Protein AF-C0BA01-F1 (afdb_monomer)

Organism: NCBI:txid470146

pLDDT: mean 86.19, std 10.58, range [44.75, 96.56]

Secondary structure (DSSP, 8-state):
-HHHHHHHHHHHHHHHHHHHHHHHHHHHHHHTTTTHHHHS-TTHHHHHHHHHHHHHHHHHHHHHHHHHHHHHHHHTTS---HHHHHHHHHHHHHHHHHHHHHHHHHHHHHHHH-HHHHHHHHHHHHHHHHHHHTSTTTTTGGG-GGGHHHHHHHHHHHHHTTSS-THHHHHHHHHHHHHHHHHHHHHHHHHHH--------

Structure (mmCIF, N/CA/C/O backbone):
data_AF-C0BA01-F1
#
_entry.id   AF-C0BA01-F1
#
loop_
_atom_site.group_PDB
_atom_site.id
_atom_site.type_symbol
_atom_site.label_atom_id
_atom_site.label_alt_id
_atom_site.label_comp_id
_atom_site.label_asym_id
_atom_site.label_entity_id
_atom_site.label_seq_id
_atom_site.pdbx_PDB_ins_code
_atom_site.Cartn_x
_atom_site.Cartn_y
_atom_site.Cartn_z
_atom_site.occupancy
_atom_site.B_iso_or_equiv
_atom_site.auth_seq_id
_atom_site.auth_comp_id
_atom_site.auth_asym_id
_atom_site.auth_atom_id
_atom_site.pdbx_PDB_model_num
ATOM 1 N N . MET A 1 1 ? 16.139 -2.239 -17.982 1.00 61.47 1 MET A N 1
ATOM 2 C CA . MET A 1 1 ? 16.435 -3.419 -17.130 1.00 61.47 1 MET A CA 1
ATOM 3 C C . MET A 1 1 ? 16.716 -3.081 -15.653 1.00 61.47 1 MET A C 1
ATOM 5 O O . MET A 1 1 ? 15.942 -3.514 -14.813 1.00 61.47 1 MET A O 1
ATOM 9 N N . LYS A 1 2 ? 17.734 -2.273 -15.292 1.00 81.12 2 LYS A N 1
ATOM 10 C CA . LYS A 1 2 ? 18.071 -1.979 -13.871 1.00 81.12 2 LYS A CA 1
ATOM 11 C C . LYS A 1 2 ? 16.964 -1.259 -13.071 1.00 81.12 2 LYS A C 1
ATOM 13 O O . LYS A 1 2 ? 16.720 -1.611 -11.924 1.00 81.12 2 LYS A O 1
ATOM 18 N N . VAL A 1 3 ? 16.271 -0.294 -13.685 1.00 84.06 3 VAL A N 1
ATOM 19 C CA . VAL A 1 3 ? 15.156 0.450 -13.054 1.00 84.06 3 VAL A CA 1
ATOM 20 C C . VAL A 1 3 ? 13.956 -0.458 -12.757 1.00 84.06 3 VAL A C 1
ATOM 22 O O . VAL A 1 3 ? 13.336 -0.337 -11.707 1.00 84.06 3 VAL A O 1
ATOM 25 N N . ILE A 1 4 ? 13.661 -1.407 -13.651 1.00 87.31 4 ILE A N 1
ATOM 26 C CA . ILE A 1 4 ? 12.567 -2.367 -13.459 1.00 87.31 4 ILE A CA 1
ATOM 27 C C . ILE A 1 4 ? 12.845 -3.247 -12.240 1.00 87.31 4 ILE A C 1
ATOM 29 O O . ILE A 1 4 ? 12.010 -3.313 -11.345 1.00 87.31 4 ILE A O 1
ATOM 33 N N . ALA A 1 5 ? 14.030 -3.861 -12.168 1.00 89.44 5 ALA A N 1
ATOM 34 C CA . ALA A 1 5 ? 14.399 -4.732 -11.051 1.00 89.44 5 ALA A CA 1
ATOM 35 C C . ALA A 1 5 ? 14.318 -4.008 -9.694 1.00 89.44 5 ALA A C 1
ATOM 37 O O . ALA A 1 5 ? 13.868 -4.580 -8.703 1.00 89.44 5 ALA A O 1
ATOM 38 N N . PHE A 1 6 ? 14.693 -2.726 -9.660 1.00 91.06 6 PHE A N 1
ATOM 39 C CA . PHE A 1 6 ? 14.561 -1.882 -8.474 1.00 91.06 6 PHE A CA 1
ATOM 40 C C . PHE A 1 6 ? 13.100 -1.731 -8.022 1.00 91.06 6 PHE A C 1
ATOM 42 O O . PHE A 1 6 ? 12.780 -2.013 -6.867 1.00 91.06 6 PHE A O 1
ATOM 49 N N . TYR A 1 7 ? 12.193 -1.355 -8.929 1.00 91.94 7 TYR A N 1
ATOM 50 C CA . TYR A 1 7 ? 10.771 -1.212 -8.599 1.00 91.94 7 TYR A CA 1
ATOM 51 C C . TYR A 1 7 ? 10.078 -2.547 -8.306 1.00 91.94 7 TYR A C 1
ATOM 53 O O . TYR A 1 7 ? 9.163 -2.580 -7.488 1.00 91.94 7 TYR A O 1
ATOM 61 N N . GLN A 1 8 ? 10.533 -3.651 -8.902 1.00 92.44 8 GLN A N 1
ATOM 62 C CA . GLN A 1 8 ? 10.067 -4.995 -8.551 1.00 92.44 8 GLN A CA 1
ATOM 63 C C . GLN A 1 8 ? 10.432 -5.353 -7.105 1.00 92.44 8 GLN A C 1
ATOM 65 O O . GLN A 1 8 ? 9.576 -5.827 -6.360 1.00 92.44 8 GLN A O 1
ATOM 70 N N . ALA A 1 9 ? 11.670 -5.073 -6.683 1.00 93.25 9 ALA A N 1
ATOM 71 C CA . ALA A 1 9 ? 12.111 -5.320 -5.312 1.00 93.25 9 ALA A CA 1
ATOM 72 C C . ALA A 1 9 ? 11.312 -4.486 -4.296 1.00 93.25 9 ALA A C 1
ATOM 74 O O . ALA A 1 9 ? 10.830 -5.024 -3.298 1.00 93.25 9 ALA A O 1
ATOM 75 N N . ILE A 1 10 ? 11.103 -3.193 -4.574 1.00 94.38 10 ILE A N 1
ATOM 76 C CA . ILE A 1 10 ? 10.284 -2.325 -3.712 1.00 94.38 10 ILE A CA 1
ATOM 77 C C . ILE A 1 10 ? 8.832 -2.806 -3.697 1.00 94.38 10 ILE A C 1
ATOM 79 O O . ILE A 1 10 ? 8.244 -2.934 -2.629 1.00 94.38 10 ILE A O 1
ATOM 83 N N . GLY A 1 11 ? 8.256 -3.118 -4.857 1.00 92.19 11 GLY A N 1
ATOM 84 C CA . GLY A 1 11 ? 6.873 -3.570 -4.976 1.00 92.19 11 GLY A CA 1
ATOM 85 C C . GLY A 1 11 ? 6.579 -4.893 -4.263 1.00 92.19 11 GLY A C 1
ATOM 86 O O . GLY A 1 11 ? 5.462 -5.082 -3.776 1.00 92.19 11 GLY A O 1
ATOM 87 N N . ALA A 1 12 ? 7.573 -5.779 -4.158 1.00 94.06 12 ALA A N 1
ATOM 88 C CA . ALA A 1 12 ? 7.501 -7.012 -3.376 1.00 94.06 12 ALA A CA 1
ATOM 89 C C . ALA A 1 12 ? 7.712 -6.780 -1.868 1.00 94.06 12 ALA A C 1
ATOM 91 O O . ALA A 1 12 ? 7.063 -7.427 -1.049 1.00 94.06 12 ALA A O 1
ATOM 92 N N . GLY A 1 13 ? 8.594 -5.849 -1.490 1.00 94.75 13 GLY A N 1
ATOM 93 C CA . GLY A 1 13 ? 8.881 -5.531 -0.088 1.00 94.75 13 GLY A CA 1
ATOM 94 C C . GLY A 1 13 ? 7.828 -4.644 0.584 1.00 94.75 13 GLY A C 1
ATOM 95 O O . GLY A 1 13 ? 7.588 -4.773 1.784 1.00 94.75 13 GLY A O 1
ATOM 96 N N . LEU A 1 14 ? 7.165 -3.766 -0.175 1.00 94.88 14 LEU A N 1
ATOM 97 C CA . LEU A 1 14 ? 6.225 -2.782 0.364 1.00 94.88 14 LEU A CA 1
ATOM 98 C C . LEU A 1 14 ? 5.062 -3.421 1.141 1.00 94.88 14 LEU A C 1
ATOM 100 O O . LEU A 1 14 ? 4.819 -2.971 2.257 1.00 94.88 14 LEU A O 1
ATOM 104 N N . PRO A 1 15 ? 4.376 -4.479 0.659 1.00 95.31 15 PRO A N 1
ATOM 105 C CA . PRO A 1 15 ? 3.288 -5.095 1.420 1.00 95.31 15 PRO A CA 1
ATOM 106 C C . PRO A 1 15 ? 3.724 -5.635 2.790 1.00 95.31 15 PRO A C 1
ATOM 108 O O . PRO A 1 15 ? 2.952 -5.571 3.747 1.00 95.31 15 PRO A O 1
ATOM 111 N N . VAL A 1 16 ? 4.975 -6.098 2.907 1.00 96.31 16 VAL A N 1
ATOM 112 C CA . VAL A 1 16 ? 5.558 -6.539 4.183 1.00 96.31 16 VAL A CA 1
ATOM 113 C C . VAL A 1 16 ? 5.708 -5.354 5.132 1.00 96.31 16 VAL A C 1
ATOM 115 O O . VAL A 1 16 ? 5.252 -5.410 6.273 1.00 96.31 16 VAL A O 1
ATOM 118 N N . LEU A 1 17 ? 6.289 -4.254 4.645 1.00 96.06 17 LEU A N 1
ATOM 119 C CA . LEU A 1 17 ? 6.460 -3.027 5.423 1.00 96.06 17 LEU A CA 1
ATOM 120 C C . LEU A 1 17 ? 5.117 -2.426 5.849 1.00 96.06 17 LEU A C 1
ATOM 122 O O . LEU A 1 17 ? 4.984 -1.985 6.987 1.00 96.06 17 LEU A O 1
ATOM 126 N N . ILE A 1 18 ? 4.106 -2.455 4.976 1.00 96.00 18 ILE A N 1
ATOM 127 C CA . ILE A 1 18 ? 2.746 -2.009 5.304 1.00 96.00 18 ILE A CA 1
ATOM 128 C C . ILE A 1 18 ? 2.199 -2.812 6.488 1.00 96.00 18 ILE A C 1
ATOM 130 O O . ILE A 1 18 ? 1.716 -2.211 7.446 1.00 96.00 18 ILE A O 1
ATOM 134 N N . GLY A 1 19 ? 2.313 -4.145 6.465 1.00 95.44 19 GLY A N 1
ATOM 135 C CA . GLY A 1 19 ? 1.858 -4.999 7.570 1.00 95.44 19 GLY A CA 1
ATOM 136 C C . GLY A 1 19 ? 2.573 -4.713 8.897 1.00 95.44 19 GLY A C 1
ATOM 137 O O . GLY A 1 19 ? 1.941 -4.727 9.952 1.00 95.44 19 GLY A O 1
ATOM 138 N N . ILE A 1 20 ? 3.869 -4.385 8.850 1.00 96.19 20 ILE A N 1
ATOM 139 C CA . ILE A 1 20 ? 4.655 -4.004 10.035 1.00 96.19 20 ILE A CA 1
ATOM 140 C C . ILE A 1 20 ? 4.216 -2.637 10.569 1.00 96.19 20 ILE A C 1
ATOM 142 O O . ILE A 1 20 ? 3.920 -2.510 11.753 1.00 96.19 20 ILE A O 1
ATOM 146 N N . PHE A 1 21 ? 4.138 -1.610 9.720 1.00 96.06 21 PHE A N 1
ATOM 147 C CA . PHE A 1 21 ? 3.811 -0.257 10.176 1.00 96.06 21 PHE A CA 1
ATOM 148 C C . PHE A 1 21 ? 2.370 -0.132 10.676 1.00 96.06 21 PHE A C 1
ATOM 150 O O . PHE A 1 21 ? 2.120 0.569 11.654 1.00 96.06 21 PHE A O 1
ATOM 157 N N . THR A 1 22 ? 1.424 -0.830 10.046 1.00 95.38 22 THR A N 1
ATOM 158 C CA . THR A 1 22 ? 0.031 -0.882 10.520 1.00 95.38 22 THR A CA 1
ATOM 159 C C . THR A 1 22 ? -0.081 -1.596 11.867 1.00 95.38 22 THR A C 1
ATOM 161 O O . THR A 1 22 ? -0.756 -1.087 12.762 1.00 95.38 22 THR A O 1
ATOM 164 N N . ALA A 1 23 ? 0.661 -2.692 12.063 1.00 94.56 23 ALA A N 1
ATOM 165 C CA . ALA A 1 23 ? 0.790 -3.344 13.363 1.00 94.56 23 ALA A CA 1
ATOM 166 C C . ALA A 1 23 ? 1.381 -2.408 14.429 1.00 94.56 23 ALA A C 1
ATOM 168 O O . ALA A 1 23 ? 0.855 -2.343 15.535 1.00 94.56 23 ALA A O 1
ATOM 169 N N . SER A 1 24 ? 2.426 -1.642 14.097 1.00 93.81 24 SER A N 1
ATOM 170 C CA . SER A 1 24 ? 3.034 -0.683 15.027 1.00 93.81 24 SER A CA 1
ATOM 171 C C . SER A 1 24 ? 2.084 0.448 15.424 1.00 93.81 24 SER A C 1
ATOM 173 O O . SER A 1 24 ? 2.075 0.849 16.583 1.00 93.81 24 SER A O 1
ATOM 175 N N . VAL A 1 25 ? 1.272 0.967 14.494 1.00 93.12 25 VAL A N 1
ATOM 176 C CA . VAL A 1 25 ? 0.265 1.998 14.811 1.00 93.12 25 VAL A CA 1
ATOM 177 C C . VAL A 1 25 ? -0.806 1.453 15.752 1.00 93.12 25 VAL A C 1
ATOM 179 O O . VAL A 1 25 ? -1.227 2.155 16.667 1.00 93.12 25 VAL A O 1
ATOM 182 N N . MET A 1 26 ? -1.237 0.210 15.544 1.00 92.38 26 MET A N 1
ATOM 183 C CA . MET A 1 26 ? -2.188 -0.449 16.437 1.00 92.38 26 MET A CA 1
ATOM 184 C C . MET A 1 26 ? -1.581 -0.685 17.828 1.00 92.38 26 MET A C 1
ATOM 186 O O . MET A 1 26 ? -2.194 -0.324 18.827 1.00 92.38 26 MET A O 1
ATOM 190 N N . GLU A 1 27 ? -0.348 -1.191 17.897 1.00 90.75 27 GLU A N 1
ATOM 191 C CA . GLU A 1 27 ? 0.375 -1.431 19.154 1.00 90.75 27 GLU A CA 1
ATOM 192 C C . GLU A 1 27 ? 0.579 -0.137 19.959 1.00 90.75 27 GLU A C 1
ATOM 194 O O . GLU A 1 27 ? 0.467 -0.136 21.183 1.00 90.75 27 GLU A O 1
ATOM 199 N N . GLN A 1 28 ? 0.825 0.994 19.291 1.00 89.81 28 GLN A N 1
ATOM 200 C CA . GLN A 1 28 ? 0.890 2.300 19.954 1.00 89.81 28 GLN A CA 1
ATOM 201 C C . GLN A 1 28 ? -0.437 2.677 20.622 1.00 89.81 28 GLN A C 1
ATOM 203 O O . GLN A 1 28 ? -0.427 3.179 21.742 1.00 89.81 28 GLN A O 1
ATOM 208 N N . GLU A 1 29 ? -1.571 2.410 19.972 1.00 87.81 29 GLU A N 1
ATOM 209 C CA . GLU A 1 29 ? -2.897 2.673 20.547 1.00 87.81 29 GLU A CA 1
ATOM 210 C C . GLU A 1 29 ? -3.243 1.718 21.690 1.00 87.81 29 GLU A C 1
ATOM 212 O O . GLU A 1 29 ? -3.836 2.134 22.688 1.00 87.81 29 GLU A O 1
ATOM 217 N N . GLN A 1 30 ? -2.835 0.454 21.578 1.00 87.00 30 GLN A N 1
ATOM 218 C CA . GLN A 1 30 ? -2.999 -0.525 22.645 1.00 87.00 30 GLN A CA 1
ATOM 219 C C . GLN A 1 30 ? -2.181 -0.127 23.885 1.00 87.00 30 GLN A C 1
ATOM 221 O O . GLN A 1 30 ? -2.696 -0.116 25.003 1.00 87.00 30 GLN A O 1
ATOM 226 N N . ASN A 1 31 ? -0.933 0.304 23.694 1.00 86.56 31 ASN A N 1
ATOM 227 C CA . ASN A 1 31 ? -0.047 0.724 24.783 1.00 86.56 31 ASN A CA 1
ATOM 228 C C . ASN A 1 31 ? -0.420 2.087 25.395 1.00 86.56 31 ASN A C 1
ATOM 230 O O . ASN A 1 31 ? -0.086 2.349 26.548 1.00 86.56 31 ASN A O 1
ATOM 234 N N . ALA A 1 32 ? -1.123 2.954 24.657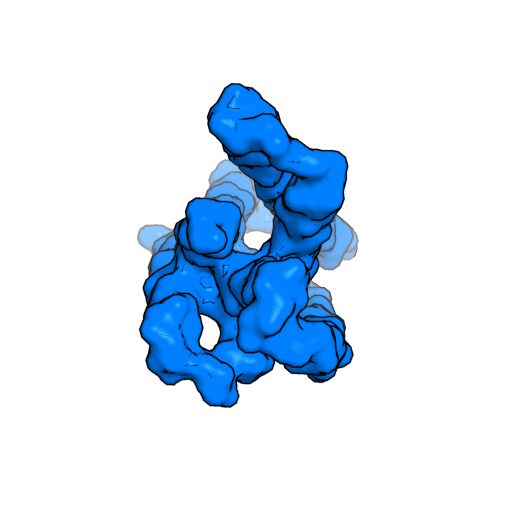 1.00 83.88 32 ALA A N 1
ATOM 235 C CA . ALA A 1 32 ? -1.562 4.272 25.127 1.00 83.88 32 ALA A CA 1
ATOM 236 C C . ALA A 1 32 ? -2.837 4.243 25.999 1.00 83.88 32 ALA A C 1
ATOM 238 O O . ALA A 1 32 ? -3.350 5.302 26.363 1.00 83.88 32 ALA A O 1
ATOM 239 N N . GLY A 1 33 ? -3.347 3.054 26.339 1.00 78.88 33 GLY A N 1
ATOM 240 C CA . GLY A 1 33 ? -4.505 2.881 27.220 1.00 78.88 33 GLY A CA 1
ATOM 241 C C . GLY A 1 33 ? -5.559 1.919 26.679 1.00 78.88 33 GLY A C 1
ATOM 242 O O . GLY A 1 33 ? -6.742 2.223 26.784 1.00 78.88 33 GLY A O 1
ATOM 243 N N . ASP A 1 34 ? -5.152 0.800 26.071 1.00 79.62 34 ASP A N 1
ATOM 244 C CA . ASP A 1 34 ? -6.034 -0.263 25.559 1.00 79.62 34 ASP A CA 1
ATOM 245 C C . ASP A 1 34 ? -7.146 0.279 24.643 1.00 79.62 34 ASP A C 1
ATOM 247 O O . ASP A 1 34 ? -8.331 0.009 24.827 1.00 79.62 34 ASP A O 1
ATOM 251 N N . PHE A 1 35 ? -6.762 1.137 23.689 1.00 81.12 35 PHE A N 1
ATOM 252 C CA . PHE A 1 35 ? -7.666 1.804 22.742 1.00 81.12 35 PHE A CA 1
ATOM 253 C C . PHE A 1 35 ? -8.703 2.759 23.359 1.00 81.12 35 PHE A C 1
ATOM 255 O O . PHE A 1 35 ? -9.515 3.325 22.623 1.00 81.12 35 PHE A O 1
ATOM 262 N N . GLN A 1 36 ? -8.679 3.017 24.674 1.00 76.38 36 GLN A N 1
ATOM 263 C CA . GLN A 1 36 ? -9.658 3.900 25.323 1.00 76.38 36 GLN A CA 1
ATOM 264 C C . GLN A 1 36 ? -9.624 5.326 24.772 1.00 76.38 36 GLN A C 1
ATOM 266 O O . GLN A 1 36 ? -10.672 5.950 24.616 1.00 76.38 36 GLN A O 1
ATOM 271 N N . ASN A 1 37 ? -8.443 5.834 24.413 1.00 79.69 37 ASN A N 1
ATOM 272 C CA . ASN A 1 37 ? -8.321 7.148 23.782 1.00 79.69 37 ASN A CA 1
ATOM 273 C C . ASN A 1 37 ? -9.062 7.194 22.432 1.00 79.69 37 ASN A C 1
ATOM 275 O O . ASN A 1 37 ? -9.730 8.168 22.115 1.00 79.69 37 ASN A O 1
ATOM 279 N N . LEU A 1 38 ? -9.019 6.105 21.665 1.00 79.44 38 LEU A N 1
ATOM 280 C CA . LEU A 1 38 ? -9.686 5.998 20.369 1.00 79.44 38 LEU A CA 1
ATOM 281 C C . LEU A 1 38 ? -11.206 5.809 20.497 1.00 79.44 38 LEU A C 1
ATOM 283 O O . LEU A 1 38 ? -11.961 6.348 19.690 1.00 79.44 38 LEU A O 1
ATOM 287 N N . LEU A 1 39 ? -11.651 5.057 21.508 1.00 77.75 39 LEU A N 1
ATOM 288 C CA . LEU A 1 39 ? -13.066 4.751 21.758 1.00 77.75 39 LEU A CA 1
ATOM 289 C C . LEU A 1 39 ? -13.816 5.882 22.472 1.00 77.75 39 LEU A C 1
ATOM 291 O O . LEU A 1 39 ? -15.027 6.007 22.313 1.00 77.75 39 LEU A O 1
ATOM 295 N N . SER A 1 40 ? -13.112 6.702 23.254 1.00 78.88 40 SER A N 1
ATOM 296 C CA . SER A 1 40 ? -13.698 7.841 23.977 1.00 78.88 40 SER A CA 1
ATOM 297 C C . SER A 1 40 ? -13.887 9.088 23.108 1.00 78.88 40 SER A C 1
ATOM 299 O O . SER A 1 40 ? -14.568 10.028 23.524 1.00 78.88 40 SER A O 1
ATOM 301 N N . LEU A 1 41 ? -13.314 9.110 21.899 1.00 79.19 41 LEU A N 1
ATOM 302 C CA . LEU A 1 41 ? -13.459 10.227 20.972 1.00 79.19 41 LEU A CA 1
ATOM 303 C C . LEU A 1 41 ? -14.852 10.229 20.319 1.00 79.19 41 LEU A C 1
ATOM 305 O O . LEU A 1 41 ? -15.263 9.209 19.762 1.00 79.19 41 LEU A O 1
ATOM 309 N N . PRO A 1 42 ? -15.549 11.383 20.291 1.00 69.56 42 PRO A N 1
ATOM 310 C CA . PRO A 1 42 ? -16.848 11.500 19.625 1.00 69.56 42 PRO A CA 1
ATOM 311 C C . PRO A 1 42 ? -16.744 11.244 18.112 1.00 69.56 42 PRO A C 1
ATOM 313 O O . PRO A 1 42 ? -17.651 10.665 17.522 1.00 69.56 42 PRO A O 1
ATOM 316 N N . ASP A 1 43 ? -15.600 11.585 17.508 1.00 80.62 43 ASP A N 1
ATOM 317 C CA . ASP A 1 43 ? -15.328 11.434 16.077 1.00 80.62 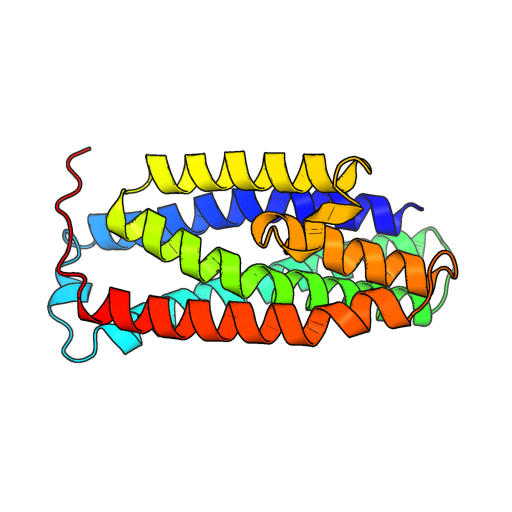43 ASP A CA 1
ATOM 318 C C . ASP A 1 43 ? -14.299 10.321 15.787 1.00 80.62 43 ASP A C 1
ATOM 320 O O . ASP A 1 43 ? -13.271 10.535 15.134 1.00 80.62 43 ASP A O 1
ATOM 324 N N . LYS A 1 44 ? -14.586 9.091 16.236 1.00 82.69 44 LYS A N 1
ATOM 325 C CA . LYS A 1 44 ? -13.809 7.871 15.922 1.00 82.69 44 LYS A CA 1
ATOM 326 C C . LYS A 1 44 ? -13.362 7.754 14.445 1.00 82.69 44 LYS A C 1
ATOM 328 O O . LYS A 1 44 ? -12.177 7.491 14.217 1.00 82.69 44 LYS A O 1
ATOM 333 N N . PRO A 1 45 ? -14.217 7.976 13.419 1.00 85.31 45 PRO A N 1
ATOM 334 C CA . PRO A 1 45 ? -13.781 7.884 12.022 1.00 85.31 45 PRO A CA 1
ATOM 335 C C . PRO A 1 45 ? -12.707 8.907 11.639 1.00 85.31 45 PRO A C 1
ATOM 337 O O . PRO A 1 45 ? -11.851 8.597 10.812 1.00 85.31 45 PRO A O 1
ATOM 340 N N . VAL A 1 46 ? -12.694 10.091 12.258 1.00 87.19 46 VAL A N 1
ATOM 341 C CA . VAL A 1 46 ? -11.676 11.121 11.999 1.00 87.19 46 VAL A CA 1
ATOM 342 C C . VAL A 1 46 ? -10.319 10.691 12.558 1.00 87.19 46 VAL A C 1
ATOM 344 O O . VAL A 1 46 ? -9.297 10.883 11.900 1.00 87.19 46 VAL A O 1
ATOM 347 N N . ALA A 1 47 ? -10.298 10.041 13.724 1.00 88.06 47 ALA A N 1
ATOM 348 C CA . ALA A 1 47 ? -9.071 9.509 14.316 1.00 88.06 47 ALA A CA 1
ATOM 349 C C . ALA A 1 47 ? -8.475 8.346 13.500 1.00 88.06 47 ALA A C 1
ATOM 351 O O . ALA A 1 47 ? -7.266 8.282 13.284 1.00 88.06 47 ALA A O 1
ATOM 352 N N . PHE A 1 48 ? -9.309 7.442 12.981 1.00 89.81 48 PHE A N 1
ATOM 353 C CA . PHE A 1 48 ? -8.841 6.392 12.069 1.00 89.81 48 PHE A CA 1
ATOM 354 C C . PHE A 1 48 ? -8.388 6.950 10.714 1.00 89.81 48 PHE A C 1
ATOM 356 O O . PHE A 1 48 ? -7.413 6.459 10.139 1.00 89.81 48 PHE A O 1
ATOM 363 N N . LEU A 1 49 ? -9.062 7.984 10.203 1.00 91.00 49 LEU A N 1
ATOM 364 C CA . LEU A 1 49 ? -8.667 8.660 8.969 1.00 91.00 49 LEU A CA 1
ATOM 365 C C . LEU A 1 49 ? -7.320 9.374 9.126 1.00 91.00 49 LEU A C 1
ATOM 367 O O . LEU A 1 49 ? -6.483 9.284 8.231 1.00 91.00 49 LEU A O 1
ATOM 371 N N . SER A 1 50 ? -7.072 10.042 10.255 1.00 91.19 50 SER A N 1
ATOM 372 C CA . SER A 1 50 ? -5.798 10.729 10.498 1.00 91.19 50 SER A CA 1
ATOM 373 C C . SER A 1 50 ? -4.621 9.750 10.544 1.00 91.19 50 SER A C 1
ATOM 375 O O . SER A 1 50 ? -3.578 10.025 9.951 1.00 91.19 50 SER A O 1
ATOM 377 N N . LYS A 1 51 ? -4.806 8.565 11.143 1.00 92.56 51 LYS A N 1
ATOM 378 C CA . LYS A 1 51 ? -3.813 7.474 11.146 1.00 92.56 51 LYS A CA 1
ATOM 379 C C . LYS A 1 51 ? -3.533 6.937 9.745 1.00 92.56 51 LYS A C 1
ATOM 381 O O . LYS A 1 51 ? -2.370 6.776 9.372 1.00 92.56 51 LYS A O 1
ATOM 386 N N . LEU A 1 52 ? -4.583 6.699 8.958 1.00 93.25 52 LEU A N 1
ATOM 387 C CA . LEU A 1 52 ? -4.451 6.279 7.563 1.00 93.25 52 LEU A CA 1
ATOM 388 C C . LEU A 1 52 ? -3.689 7.331 6.741 1.00 93.25 52 LEU A C 1
ATOM 390 O O . LEU A 1 52 ? -2.742 6.990 6.036 1.00 93.25 52 LEU A O 1
ATOM 394 N N . LEU A 1 53 ? -4.064 8.609 6.856 1.00 93.81 53 LEU A N 1
ATOM 395 C CA . LEU A 1 53 ? -3.404 9.708 6.146 1.00 93.81 53 LEU A CA 1
ATOM 396 C C . LEU A 1 53 ? -1.941 9.860 6.565 1.00 93.81 53 LEU A C 1
ATOM 398 O O . LEU A 1 53 ? -1.084 10.027 5.701 1.00 93.81 53 LEU A O 1
ATOM 402 N N . MET A 1 54 ? -1.636 9.741 7.860 1.00 95.88 54 MET A N 1
ATOM 403 C CA . MET A 1 54 ? -0.261 9.753 8.361 1.00 95.88 54 MET A CA 1
ATOM 404 C C . MET A 1 54 ? 0.576 8.653 7.696 1.00 95.88 54 MET A C 1
ATOM 406 O O . MET A 1 54 ? 1.651 8.937 7.168 1.00 95.88 54 MET A O 1
ATOM 410 N N . LEU A 1 55 ? 0.074 7.413 7.667 1.00 95.69 55 LEU A N 1
ATOM 411 C CA . LEU A 1 55 ? 0.761 6.290 7.025 1.00 95.69 55 LEU A CA 1
ATOM 412 C C . LEU A 1 55 ? 0.947 6.509 5.517 1.00 95.69 55 LEU A C 1
ATOM 414 O O . LEU A 1 55 ? 2.039 6.276 5.002 1.00 95.69 55 LEU A O 1
ATOM 418 N N . LEU A 1 56 ? -0.079 7.001 4.816 1.00 95.25 56 LEU A N 1
ATOM 419 C CA . LEU A 1 56 ? -0.011 7.266 3.376 1.00 95.25 56 LEU A CA 1
ATOM 420 C C . LEU A 1 56 ? 0.971 8.391 3.029 1.00 95.25 56 LEU A C 1
ATOM 422 O O . LEU A 1 56 ? 1.719 8.257 2.061 1.00 95.25 56 LEU A O 1
ATOM 426 N N . VAL A 1 57 ? 1.004 9.476 3.806 1.00 95.94 57 VAL A N 1
ATOM 427 C CA . VAL A 1 57 ? 1.941 10.592 3.596 1.00 95.94 57 VAL A CA 1
ATOM 428 C C . VAL A 1 57 ? 3.376 10.151 3.874 1.00 95.94 57 VAL A C 1
ATOM 430 O O . VAL A 1 57 ? 4.264 10.427 3.069 1.00 95.94 57 VAL A O 1
ATOM 433 N N . LEU A 1 58 ? 3.616 9.408 4.960 1.00 95.00 58 LEU A N 1
ATOM 434 C CA . LEU A 1 58 ? 4.940 8.851 5.254 1.00 95.00 58 LEU A CA 1
ATOM 435 C C . LEU A 1 58 ? 5.399 7.875 4.164 1.00 95.00 58 LEU A C 1
ATOM 437 O O . LEU A 1 58 ? 6.560 7.917 3.752 1.00 95.00 58 LEU A O 1
ATOM 441 N N . CYS A 1 59 ? 4.485 7.048 3.650 1.00 95.75 59 CYS A N 1
ATOM 442 C CA . CYS A 1 59 ? 4.747 6.156 2.525 1.00 95.75 59 CYS A CA 1
ATOM 443 C C . CYS A 1 59 ? 5.153 6.940 1.269 1.00 95.75 59 CYS A C 1
ATOM 445 O O . CYS A 1 59 ? 6.174 6.630 0.657 1.00 95.75 59 CYS A O 1
ATOM 447 N N . LEU A 1 60 ? 4.410 8.000 0.923 1.00 95.19 60 LEU A N 1
ATOM 448 C CA . LEU A 1 60 ? 4.719 8.863 -0.220 1.00 95.19 60 LEU A CA 1
ATOM 449 C C . LEU A 1 60 ? 6.115 9.478 -0.090 1.00 95.19 60 LEU A C 1
ATOM 451 O O . LEU A 1 60 ? 6.923 9.372 -1.011 1.00 95.19 60 LEU A O 1
ATOM 455 N N . CYS A 1 61 ? 6.416 10.077 1.064 1.00 94.44 61 CYS A N 1
ATOM 456 C CA . CYS A 1 61 ? 7.723 10.666 1.341 1.00 94.44 61 CYS A CA 1
ATOM 457 C C . CYS A 1 61 ? 8.845 9.628 1.225 1.00 94.44 61 CYS A C 1
ATOM 459 O O . CYS A 1 61 ? 9.874 9.908 0.613 1.00 94.44 61 CYS A O 1
ATOM 461 N N . SER A 1 62 ? 8.640 8.423 1.766 1.00 94.50 62 SER A N 1
ATOM 462 C CA . SER A 1 62 ? 9.621 7.337 1.707 1.00 94.50 62 SER A CA 1
ATOM 463 C C . SER A 1 62 ? 9.876 6.872 0.272 1.00 94.50 62 SER A C 1
ATOM 465 O O . SER A 1 62 ? 11.029 6.829 -0.151 1.00 94.50 62 SER A O 1
ATOM 467 N N . ILE A 1 63 ? 8.826 6.597 -0.507 1.00 94.25 63 ILE A N 1
ATOM 468 C CA . ILE A 1 63 ? 8.961 6.126 -1.892 1.00 94.25 63 ILE A CA 1
ATOM 469 C C . ILE A 1 63 ? 9.603 7.206 -2.772 1.00 94.25 63 ILE A C 1
ATOM 471 O O . ILE A 1 63 ? 10.490 6.894 -3.567 1.00 94.25 63 ILE A O 1
ATOM 475 N N . LEU A 1 64 ? 9.205 8.476 -2.623 1.00 93.19 64 LEU A N 1
ATOM 476 C CA . LEU A 1 64 ? 9.806 9.585 -3.369 1.00 93.19 64 LEU A CA 1
ATOM 477 C C . LEU A 1 64 ? 11.282 9.768 -3.013 1.00 93.19 64 LEU A C 1
ATOM 479 O O . LEU A 1 64 ? 12.107 9.914 -3.913 1.00 93.19 64 LEU A O 1
ATOM 483 N N . LEU A 1 65 ? 11.636 9.706 -1.726 1.00 92.81 65 LEU A N 1
ATOM 484 C CA . LEU A 1 65 ? 13.027 9.767 -1.284 1.00 92.81 65 LEU A CA 1
ATOM 485 C C . LEU A 1 65 ? 13.844 8.628 -1.908 1.00 92.81 65 LEU A C 1
ATOM 487 O O . LEU A 1 65 ? 14.899 8.870 -2.493 1.00 92.81 65 LEU A O 1
ATOM 491 N N . THR A 1 66 ? 13.332 7.399 -1.849 1.00 91.75 66 THR A N 1
ATOM 492 C CA . THR A 1 66 ? 13.958 6.219 -2.451 1.00 91.75 66 THR A CA 1
ATOM 493 C C . THR A 1 66 ? 14.120 6.369 -3.969 1.00 91.75 66 THR A C 1
ATOM 495 O O . THR A 1 66 ? 15.190 6.065 -4.500 1.00 91.75 66 THR A O 1
ATOM 498 N N . ALA A 1 67 ? 13.115 6.902 -4.670 1.00 89.69 67 ALA A N 1
ATOM 499 C CA . ALA A 1 67 ? 13.172 7.162 -6.107 1.00 89.69 67 ALA A CA 1
ATOM 500 C C . ALA A 1 67 ? 14.191 8.252 -6.474 1.00 89.69 67 ALA A C 1
ATOM 502 O O . ALA A 1 67 ? 14.913 8.099 -7.459 1.00 89.69 67 ALA A O 1
ATOM 503 N N . ILE A 1 68 ? 14.293 9.325 -5.681 1.00 87.69 68 ILE A N 1
ATOM 504 C CA . ILE A 1 68 ? 15.268 10.407 -5.885 1.00 87.69 68 ILE A CA 1
ATOM 505 C C . ILE A 1 68 ? 16.690 9.902 -5.632 1.00 87.69 68 ILE A C 1
ATOM 507 O O . ILE A 1 68 ? 17.566 10.134 -6.461 1.00 87.69 68 ILE A O 1
ATOM 511 N N . ILE A 1 69 ? 16.929 9.181 -4.531 1.00 89.00 69 ILE A N 1
ATOM 512 C CA . ILE A 1 69 ? 18.249 8.609 -4.216 1.00 89.00 69 ILE A CA 1
ATOM 513 C C . ILE A 1 69 ? 18.697 7.674 -5.342 1.00 89.00 69 ILE A C 1
ATOM 515 O O . ILE A 1 69 ? 19.825 7.781 -5.827 1.00 89.00 69 ILE A O 1
ATOM 519 N N . PHE A 1 70 ? 17.799 6.798 -5.797 1.00 86.56 70 PHE A N 1
ATOM 520 C CA . PHE A 1 70 ? 18.076 5.909 -6.918 1.00 86.56 70 PHE A CA 1
ATOM 521 C C . PHE A 1 70 ? 18.311 6.684 -8.220 1.00 86.56 70 PHE A C 1
ATOM 523 O O . PHE A 1 70 ? 19.270 6.398 -8.930 1.00 86.56 70 PHE A O 1
ATOM 530 N N . GLY A 1 71 ? 17.494 7.700 -8.509 1.00 81.81 71 GLY A N 1
ATOM 531 C CA . GLY A 1 71 ? 17.629 8.556 -9.687 1.00 81.81 71 GLY A CA 1
ATOM 532 C C . GLY A 1 71 ? 18.958 9.314 -9.731 1.00 81.81 71 GLY A C 1
ATOM 533 O O . GLY A 1 71 ? 19.625 9.304 -10.761 1.00 81.81 71 GLY A O 1
ATOM 534 N N . ILE A 1 72 ? 19.395 9.900 -8.612 1.00 81.00 72 ILE A N 1
ATOM 535 C CA . ILE A 1 72 ? 20.692 10.587 -8.500 1.00 81.00 72 ILE A CA 1
ATOM 536 C C . ILE A 1 72 ? 21.844 9.587 -8.643 1.00 81.00 72 ILE A C 1
ATOM 538 O O . ILE A 1 72 ? 22.789 9.835 -9.393 1.00 81.00 72 ILE A O 1
ATOM 542 N N . GLY A 1 73 ? 21.776 8.455 -7.933 1.00 79.94 73 GLY A N 1
ATOM 543 C CA . GLY A 1 73 ? 22.809 7.418 -7.986 1.00 79.94 73 GLY A CA 1
ATOM 544 C C . GLY A 1 73 ? 22.963 6.829 -9.388 1.00 79.94 73 GLY A C 1
ATOM 545 O O . GLY A 1 73 ? 24.080 6.640 -9.864 1.00 79.94 73 GLY A O 1
ATOM 546 N N . PHE A 1 74 ? 21.846 6.610 -10.082 1.00 75.06 74 PHE A N 1
ATOM 547 C CA . PHE A 1 74 ? 21.834 6.103 -11.447 1.00 75.06 74 PHE A CA 1
ATOM 548 C C . PHE A 1 74 ? 22.270 7.163 -12.467 1.00 75.06 74 PHE A C 1
ATOM 550 O O . PHE A 1 74 ? 23.097 6.858 -13.320 1.00 75.06 74 PHE A O 1
ATOM 557 N N . GLY A 1 75 ? 21.796 8.407 -12.347 1.00 65.88 75 GLY A N 1
ATOM 558 C CA . GLY A 1 75 ? 22.143 9.515 -13.249 1.00 65.88 75 GLY A CA 1
ATOM 559 C C . GLY A 1 75 ? 23.609 9.959 -13.172 1.00 65.88 75 GLY A C 1
ATOM 560 O O . GLY A 1 75 ? 24.126 10.554 -14.111 1.00 65.88 75 GLY A O 1
ATOM 561 N N . ARG A 1 76 ? 24.320 9.638 -12.082 1.00 61.47 76 ARG A N 1
ATOM 562 C CA . ARG A 1 76 ? 25.783 9.807 -11.992 1.00 61.47 76 ARG A CA 1
ATOM 563 C C . ARG A 1 76 ? 26.565 8.734 -12.762 1.00 61.47 76 ARG A C 1
ATOM 565 O O . ARG A 1 76 ? 27.716 8.972 -13.105 1.00 61.47 76 ARG A O 1
ATOM 572 N N . ILE A 1 77 ? 25.969 7.561 -12.991 1.00 58.72 77 ILE A N 1
ATOM 573 C CA . ILE A 1 77 ? 26.613 6.381 -13.603 1.00 58.72 77 ILE A CA 1
ATOM 574 C C . ILE A 1 77 ? 26.234 6.249 -15.082 1.00 58.72 77 ILE A C 1
ATOM 576 O O . ILE A 1 77 ? 27.065 5.892 -15.912 1.00 58.72 77 ILE A O 1
ATOM 580 N N . ALA A 1 78 ? 24.975 6.523 -15.408 1.00 56.44 78 ALA A N 1
ATOM 581 C CA . ALA A 1 78 ? 24.458 6.590 -16.760 1.00 56.44 78 ALA A CA 1
ATOM 582 C C . ALA A 1 78 ? 24.230 8.066 -17.079 1.00 56.44 78 ALA A C 1
ATOM 584 O O . ALA A 1 78 ? 23.348 8.695 -16.499 1.00 56.44 78 ALA A O 1
ATOM 585 N N . SER A 1 79 ? 25.041 8.624 -17.971 1.00 51.28 79 SER A N 1
ATOM 586 C CA . SER A 1 79 ? 24.834 9.937 -18.580 1.00 51.28 79 SER A CA 1
ATOM 587 C C . SER A 1 79 ? 23.517 9.930 -19.368 1.00 51.28 79 SER A C 1
ATOM 589 O O . SER A 1 79 ? 23.521 9.722 -20.581 1.00 51.28 79 SER A O 1
ATOM 591 N N . SER A 1 80 ? 22.377 10.019 -18.682 1.00 53.38 80 SER A N 1
ATOM 592 C CA . SER A 1 80 ? 21.062 9.829 -19.292 1.00 53.38 80 SER A CA 1
ATOM 593 C C . SER A 1 80 ? 19.978 10.724 -18.696 1.00 53.38 80 SER A C 1
ATOM 595 O O . SER A 1 80 ? 19.933 11.007 -17.500 1.00 53.38 80 SER A O 1
ATOM 597 N N . ASP A 1 81 ? 19.128 11.132 -19.632 1.00 63.31 81 ASP A N 1
ATOM 598 C CA . ASP A 1 81 ? 18.147 12.204 -19.700 1.00 63.31 81 ASP A CA 1
ATOM 599 C C . ASP A 1 81 ? 17.159 12.417 -18.544 1.00 63.31 81 ASP A C 1
ATOM 601 O O . ASP A 1 81 ? 16.729 11.506 -17.832 1.00 63.31 81 ASP A O 1
ATOM 605 N N . ILE A 1 82 ? 16.677 13.666 -18.484 1.00 67.44 82 ILE A N 1
ATOM 606 C CA . ILE A 1 82 ? 15.540 14.152 -17.680 1.00 67.44 82 ILE A CA 1
ATOM 607 C C . ILE A 1 82 ? 14.301 13.241 -17.816 1.00 67.44 82 ILE A C 1
ATOM 609 O O . ILE A 1 82 ? 13.503 13.137 -16.881 1.00 67.44 82 ILE A O 1
ATOM 613 N N . GLU A 1 83 ? 14.128 12.561 -18.952 1.00 71.25 83 GLU A N 1
ATOM 614 C CA . GLU A 1 83 ? 12.985 11.680 -19.222 1.00 71.25 83 GLU A CA 1
ATOM 615 C C . GLU A 1 83 ? 12.960 10.418 -18.350 1.00 71.25 83 GLU A C 1
ATOM 617 O O . GLU A 1 83 ? 11.898 10.042 -17.850 1.00 71.25 83 GLU A O 1
ATOM 622 N N . ILE A 1 84 ? 14.118 9.813 -18.062 1.00 74.12 84 ILE A N 1
ATOM 623 C CA . ILE A 1 84 ? 14.197 8.629 -17.190 1.00 74.12 84 ILE A CA 1
ATOM 624 C C . ILE A 1 84 ? 13.833 9.009 -15.754 1.00 74.12 84 ILE A C 1
ATOM 626 O O . ILE A 1 84 ? 13.121 8.273 -15.070 1.00 74.12 84 ILE A O 1
ATOM 630 N N . MET A 1 85 ? 14.266 10.189 -15.300 1.00 77.94 85 MET A N 1
ATOM 631 C CA . MET A 1 85 ? 13.932 10.689 -13.966 1.00 77.94 85 MET A CA 1
ATOM 632 C C . MET A 1 85 ? 12.429 10.954 -13.819 1.00 77.94 85 MET A C 1
ATOM 634 O O . MET A 1 85 ? 11.838 10.570 -12.809 1.00 77.94 85 MET A O 1
ATOM 638 N N . LYS A 1 86 ? 11.789 11.528 -14.847 1.00 81.81 86 LYS A N 1
ATOM 639 C CA . LYS A 1 86 ? 10.324 11.671 -14.898 1.00 81.81 86 LYS A CA 1
ATOM 640 C C . LYS A 1 86 ? 9.629 10.308 -14.839 1.00 81.81 86 LYS A C 1
ATOM 642 O O . LYS A 1 86 ? 8.695 10.141 -14.057 1.00 81.81 86 LYS A O 1
ATOM 647 N N . GLY A 1 87 ? 10.125 9.325 -15.594 1.00 83.19 87 GLY A N 1
ATOM 648 C CA . GLY A 1 87 ? 9.638 7.946 -15.562 1.00 83.19 87 GLY A CA 1
ATOM 649 C C . GLY A 1 87 ? 9.717 7.321 -14.166 1.00 83.19 87 GLY A C 1
ATOM 650 O O . GLY A 1 87 ? 8.728 6.780 -13.678 1.00 83.19 87 GLY A O 1
ATOM 651 N N . CYS A 1 88 ? 10.852 7.461 -13.480 1.00 86.00 88 CYS A N 1
ATOM 652 C CA . CYS A 1 88 ? 11.032 6.969 -12.115 1.00 86.00 88 CYS A CA 1
ATOM 653 C C . CYS A 1 88 ? 10.066 7.627 -11.124 1.00 86.00 88 CYS A C 1
ATOM 655 O O . CYS A 1 88 ? 9.441 6.919 -10.344 1.00 86.00 88 CYS A O 1
ATOM 657 N N . ILE A 1 89 ? 9.915 8.954 -11.147 1.00 89.12 89 ILE A N 1
ATOM 658 C CA . ILE A 1 89 ? 8.998 9.656 -10.232 1.00 89.12 89 ILE A CA 1
ATOM 659 C C . ILE A 1 89 ? 7.554 9.213 -10.479 1.00 89.12 89 ILE A C 1
ATOM 661 O O . ILE A 1 89 ? 6.806 8.962 -9.536 1.00 89.12 89 ILE A O 1
ATOM 665 N N . PHE A 1 90 ? 7.168 9.059 -11.742 1.00 89.94 90 PHE A N 1
ATOM 666 C CA . PHE A 1 90 ? 5.828 8.603 -12.077 1.00 89.94 90 PHE A CA 1
ATOM 667 C C . PHE A 1 90 ? 5.583 7.151 -11.632 1.00 89.94 90 PHE A C 1
ATOM 669 O O . PHE A 1 90 ? 4.551 6.865 -11.031 1.00 89.94 90 PHE A O 1
ATOM 676 N N . ALA A 1 91 ? 6.556 6.249 -11.811 1.00 91.00 91 ALA A N 1
ATOM 677 C CA . ALA A 1 91 ? 6.478 4.879 -11.298 1.00 91.00 91 ALA A CA 1
ATOM 678 C C . ALA A 1 91 ? 6.332 4.835 -9.763 1.00 91.00 91 ALA A C 1
ATOM 680 O O . ALA A 1 91 ? 5.546 4.045 -9.242 1.00 91.00 91 ALA A O 1
ATOM 681 N N . ALA A 1 92 ? 7.028 5.718 -9.041 1.00 92.75 92 ALA A N 1
ATOM 682 C CA . ALA A 1 92 ? 6.872 5.891 -7.597 1.00 92.75 92 ALA A CA 1
ATOM 683 C C . ALA A 1 92 ? 5.451 6.326 -7.201 1.00 92.75 92 ALA A C 1
ATOM 685 O O . ALA A 1 92 ? 4.881 5.770 -6.262 1.00 92.75 92 ALA A O 1
ATOM 686 N N . LEU A 1 93 ? 4.852 7.271 -7.932 1.00 93.19 93 LEU A N 1
ATOM 687 C CA . LEU A 1 93 ? 3.473 7.708 -7.691 1.00 93.19 93 LEU A CA 1
ATOM 688 C C . LEU A 1 93 ? 2.456 6.592 -7.959 1.00 93.19 93 LEU A C 1
ATOM 690 O O . LEU A 1 93 ? 1.500 6.444 -7.200 1.00 93.19 93 LEU A O 1
ATOM 694 N N . LEU A 1 94 ? 2.674 5.779 -8.996 1.00 92.44 94 LEU A N 1
ATOM 695 C CA . LEU A 1 94 ? 1.839 4.607 -9.267 1.00 92.44 94 LEU A CA 1
ATOM 696 C C . LEU A 1 94 ? 1.944 3.556 -8.163 1.00 92.44 94 LEU A C 1
ATOM 698 O O . LEU A 1 94 ? 0.923 3.038 -7.710 1.00 92.44 94 LEU A O 1
ATOM 702 N N . LEU A 1 95 ? 3.165 3.269 -7.709 1.00 94.00 95 LEU A N 1
ATOM 703 C CA . LEU A 1 95 ? 3.417 2.354 -6.600 1.00 94.00 95 LEU A CA 1
ATOM 704 C C . LEU A 1 95 ? 2.696 2.837 -5.335 1.00 94.00 95 LEU A C 1
ATOM 706 O O . LEU A 1 95 ? 1.959 2.066 -4.722 1.00 94.00 95 LEU A O 1
ATOM 710 N N . TRP A 1 96 ? 2.813 4.125 -5.004 1.00 95.06 96 TRP A N 1
ATOM 711 C CA . TRP A 1 96 ? 2.088 4.730 -3.888 1.00 95.06 96 TRP A CA 1
ATOM 712 C C . TRP A 1 96 ? 0.565 4.613 -4.047 1.00 95.06 96 TRP A C 1
ATOM 714 O O . TRP A 1 96 ? -0.101 4.088 -3.155 1.00 95.06 96 TRP A O 1
ATOM 724 N N . GLY A 1 97 ? 0.008 5.011 -5.194 1.00 92.00 97 GLY A N 1
ATOM 725 C CA . GLY A 1 97 ? -1.438 4.955 -5.435 1.00 92.00 97 GLY A CA 1
ATOM 726 C C . GLY A 1 97 ? -1.999 3.532 -5.348 1.00 92.00 97 GLY A C 1
ATOM 727 O O . GLY A 1 97 ? -3.051 3.307 -4.754 1.00 92.00 97 GLY A O 1
ATOM 728 N N . SER A 1 98 ? -1.255 2.549 -5.856 1.00 91.69 98 SER A N 1
ATOM 729 C CA . SER A 1 98 ? -1.636 1.132 -5.782 1.00 91.69 98 SER A CA 1
ATOM 730 C C . SER A 1 98 ? -1.549 0.528 -4.371 1.00 91.69 98 SER A C 1
ATOM 732 O O . SER A 1 98 ? -2.148 -0.515 -4.117 1.00 91.69 98 SER A O 1
ATOM 734 N N . SER A 1 99 ? -0.849 1.183 -3.437 1.00 94.19 99 SER A N 1
ATOM 735 C CA . SER A 1 99 ? -0.713 0.727 -2.047 1.00 94.19 99 SER A CA 1
ATOM 736 C C . SER A 1 99 ? -1.884 1.125 -1.140 1.00 94.19 99 SER A C 1
ATOM 738 O O . SER A 1 99 ? -2.073 0.518 -0.087 1.00 94.19 99 SER A O 1
ATOM 740 N N . VAL A 1 100 ? -2.706 2.102 -1.542 1.00 94.56 100 VAL A N 1
ATOM 741 C CA . VAL A 1 100 ? -3.847 2.604 -0.753 1.00 94.56 100 VAL A CA 1
ATOM 742 C C . VAL A 1 100 ? -4.808 1.493 -0.298 1.00 94.56 100 VAL A C 1
ATOM 744 O O . VAL A 1 100 ? -5.058 1.402 0.907 1.00 94.56 100 VAL A O 1
ATOM 747 N N . PRO A 1 101 ? -5.326 0.609 -1.179 1.00 93.50 101 PRO A N 1
ATOM 748 C CA . PRO A 1 101 ? -6.212 -0.470 -0.742 1.00 93.50 101 PRO A CA 1
ATOM 749 C C . PRO A 1 101 ? -5.528 -1.442 0.228 1.00 93.50 101 PRO A C 1
ATOM 751 O O . PRO A 1 101 ? -6.180 -1.954 1.135 1.00 93.50 101 PRO A O 1
ATOM 754 N N . LEU A 1 102 ? -4.217 -1.666 0.096 1.00 94.19 102 LEU A N 1
ATOM 755 C CA . LEU A 1 102 ? -3.472 -2.510 1.032 1.00 94.19 102 LEU A CA 1
ATOM 756 C C . LEU A 1 102 ? -3.398 -1.898 2.428 1.00 94.19 102 LEU A C 1
ATOM 758 O O . LEU A 1 102 ? -3.587 -2.622 3.400 1.00 94.19 102 LEU A O 1
ATOM 762 N N . TYR A 1 103 ? -3.176 -0.586 2.538 1.00 95.06 103 TYR A N 1
ATOM 763 C CA . TYR A 1 103 ? -3.204 0.102 3.831 1.00 95.06 103 TYR A CA 1
ATOM 764 C C . TYR A 1 103 ? -4.566 -0.012 4.520 1.00 95.06 103 TYR A C 1
ATOM 766 O O . TYR A 1 103 ? -4.609 -0.271 5.721 1.00 95.06 103 TYR A O 1
ATOM 774 N N . LEU A 1 104 ? -5.663 0.135 3.769 1.00 94.69 104 LEU A N 1
ATOM 775 C CA . LEU A 1 104 ? -7.022 0.005 4.307 1.00 94.69 104 LEU A CA 1
ATOM 776 C C . LEU A 1 104 ? -7.251 -1.382 4.915 1.00 94.69 104 LEU A C 1
ATOM 778 O O . LEU A 1 104 ? -7.639 -1.494 6.076 1.00 94.69 104 LEU A O 1
ATOM 782 N N . TRP A 1 105 ? -6.964 -2.438 4.151 1.00 95.12 105 TRP A N 1
ATOM 783 C CA . TRP A 1 105 ? -7.160 -3.813 4.612 1.00 95.12 105 TRP A CA 1
ATOM 784 C C . TRP A 1 105 ? -6.202 -4.201 5.741 1.00 95.12 105 TRP A C 1
ATOM 786 O O . TRP A 1 105 ? -6.625 -4.848 6.695 1.00 95.12 105 TRP A O 1
ATOM 796 N N . GLN A 1 106 ? -4.937 -3.778 5.686 1.00 94.69 106 GLN A N 1
ATOM 797 C CA . GLN A 1 106 ? -3.966 -4.091 6.738 1.00 94.69 106 GLN A CA 1
ATOM 798 C C . GLN A 1 106 ? -4.269 -3.373 8.056 1.00 94.69 106 GLN A C 1
ATOM 800 O O . GLN A 1 106 ? -4.103 -3.967 9.116 1.00 94.69 106 GLN A O 1
ATOM 805 N N . LEU A 1 107 ? -4.791 -2.141 8.022 1.00 93.38 107 LEU A N 1
ATOM 806 C CA . LEU A 1 107 ? -5.267 -1.472 9.238 1.00 93.38 107 LEU A CA 1
ATOM 807 C C . LEU A 1 107 ? -6.434 -2.224 9.883 1.00 93.38 107 LEU A C 1
ATOM 809 O O . LEU A 1 107 ? -6.425 -2.417 11.096 1.00 93.38 107 LEU A O 1
ATOM 813 N N . ILE A 1 108 ? -7.399 -2.690 9.085 1.00 93.19 108 ILE A N 1
ATOM 814 C CA . ILE A 1 108 ? -8.507 -3.516 9.592 1.00 93.19 108 ILE A CA 1
ATOM 815 C C . ILE A 1 108 ? -7.951 -4.775 10.261 1.00 93.19 108 ILE A C 1
ATOM 817 O O . ILE A 1 108 ? -8.305 -5.074 11.399 1.00 93.19 108 ILE A O 1
ATOM 821 N N . LEU A 1 109 ? -7.037 -5.484 9.590 1.00 93.00 109 LEU A N 1
ATOM 822 C CA . LEU A 1 109 ? -6.430 -6.698 10.136 1.00 93.00 109 LEU A CA 1
ATOM 823 C C . LEU A 1 109 ? -5.672 -6.432 11.440 1.00 93.00 109 LEU A C 1
ATOM 825 O O . LEU A 1 109 ? -5.849 -7.178 12.402 1.00 93.00 109 LEU A O 1
ATOM 829 N N . ALA A 1 110 ? -4.879 -5.360 11.495 1.00 93.19 110 ALA A N 1
ATOM 830 C CA . ALA A 1 110 ? -4.120 -4.981 12.680 1.00 93.19 110 ALA A CA 1
ATOM 831 C C . ALA A 1 110 ? -5.031 -4.702 13.878 1.00 93.19 110 ALA A C 1
ATOM 833 O O . ALA A 1 110 ? -4.837 -5.292 14.937 1.00 93.19 110 ALA A O 1
ATOM 834 N N . PHE A 1 111 ? -6.043 -3.849 13.719 1.00 89.81 111 PHE A N 1
ATOM 835 C CA . PHE A 1 111 ? -6.936 -3.466 14.819 1.00 89.81 111 PHE A CA 1
ATOM 836 C C . PHE A 1 111 ? -7.970 -4.544 15.181 1.00 89.81 111 PHE A C 1
ATOM 838 O O . PHE A 1 111 ? -8.530 -4.513 16.277 1.00 89.81 111 PHE A O 1
ATOM 845 N N . GLN A 1 112 ? -8.253 -5.496 14.289 1.00 89.62 112 GLN A N 1
ATOM 846 C CA . GLN A 1 112 ? -9.198 -6.580 14.564 1.00 89.62 112 GLN A CA 1
ATOM 847 C C . GLN A 1 112 ? -8.536 -7.816 15.185 1.00 89.62 112 GLN A C 1
ATOM 849 O O . GLN A 1 112 ? -9.118 -8.422 16.087 1.00 89.62 112 GLN A O 1
ATOM 854 N N . PHE A 1 113 ? -7.350 -8.190 14.696 1.00 87.25 113 PHE A N 1
ATOM 855 C CA . PHE A 1 113 ? -6.680 -9.453 15.028 1.00 87.25 113 PHE A CA 1
ATOM 856 C C . PHE A 1 113 ? -5.309 -9.277 15.693 1.00 87.25 113 PHE A C 1
ATOM 858 O O . PHE A 1 113 ? -4.684 -10.262 16.085 1.00 87.25 113 PHE A O 1
ATOM 865 N N . GLY A 1 114 ? -4.829 -8.042 15.821 1.00 88.12 114 GLY A N 1
ATOM 866 C CA . GLY A 1 114 ? -3.584 -7.724 16.501 1.00 88.12 114 GLY A CA 1
ATOM 867 C C . GLY A 1 114 ? -2.331 -7.799 15.633 1.00 88.12 114 GLY A C 1
ATOM 868 O O . GLY A 1 114 ? -2.348 -8.011 14.414 1.00 88.12 114 GLY A O 1
ATOM 869 N N . LYS A 1 115 ? -1.196 -7.598 16.306 1.00 91.06 115 LYS A N 1
ATOM 870 C CA . LYS A 1 115 ? 0.129 -7.399 15.706 1.00 91.06 115 LYS A CA 1
ATOM 871 C C . LYS A 1 115 ? 0.593 -8.605 14.897 1.00 91.06 115 LYS A C 1
ATOM 873 O O . LYS A 1 115 ? 1.027 -8.445 13.756 1.00 91.06 115 LYS A O 1
ATOM 878 N N . GLY A 1 116 ? 0.476 -9.8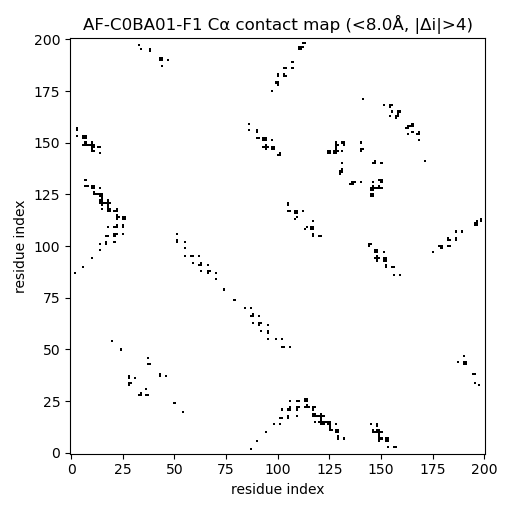05 15.468 1.00 90.62 116 GLY A N 1
ATOM 879 C CA . GLY A 1 116 ? 0.941 -11.041 14.834 1.00 90.62 116 GLY A CA 1
ATOM 880 C C . GLY A 1 116 ? 0.260 -11.306 13.491 1.00 90.62 116 GLY A C 1
ATOM 881 O O . GLY A 1 116 ? 0.935 -11.591 12.500 1.00 90.62 116 GLY A O 1
ATOM 882 N N . VAL A 1 117 ? -1.065 -11.135 13.430 1.00 93.19 117 VAL A N 1
ATOM 883 C CA . VAL A 1 117 ? -1.841 -11.358 12.202 1.00 93.19 117 VAL A CA 1
ATOM 884 C C . VAL A 1 117 ? -1.524 -10.309 11.141 1.00 93.19 117 VAL A C 1
ATOM 886 O O . VAL A 1 117 ? -1.326 -10.676 9.988 1.00 93.19 117 VAL A O 1
ATOM 889 N N . SER A 1 118 ? -1.394 -9.033 11.511 1.00 94.00 118 SER A N 1
ATOM 890 C CA . SER A 1 118 ? -1.022 -7.970 10.564 1.00 94.00 118 SER A CA 1
ATOM 891 C C . SER A 1 118 ? 0.366 -8.185 9.953 1.00 94.00 118 SER A C 1
ATOM 893 O O . SER A 1 118 ? 0.536 -8.122 8.733 1.00 94.00 118 SER A O 1
ATOM 895 N N . ILE A 1 119 ? 1.369 -8.514 10.776 1.00 95.50 119 ILE A N 1
ATOM 896 C CA . ILE A 1 119 ? 2.727 -8.797 10.284 1.00 95.50 119 ILE A CA 1
ATOM 897 C C . ILE A 1 119 ? 2.719 -10.045 9.389 1.00 95.50 119 ILE A C 1
ATOM 899 O O . ILE A 1 119 ? 3.270 -10.013 8.288 1.00 95.50 119 ILE A O 1
ATOM 903 N N . GLY A 1 120 ? 2.050 -11.123 9.816 1.00 95.81 120 GLY A N 1
ATOM 904 C CA . GLY A 1 120 ? 1.919 -12.352 9.029 1.00 95.81 120 GLY A CA 1
ATOM 905 C C . GLY A 1 120 ? 1.223 -12.121 7.685 1.00 95.81 120 GLY A C 1
ATOM 906 O O . GLY A 1 120 ? 1.728 -12.545 6.644 1.00 95.81 120 GLY A O 1
ATOM 907 N N . ALA A 1 121 ? 0.115 -11.377 7.682 1.00 95.25 121 ALA A N 1
ATOM 908 C CA . ALA A 1 121 ? -0.596 -10.987 6.470 1.00 95.25 121 ALA A CA 1
ATOM 909 C C . ALA A 1 121 ? 0.280 -10.128 5.550 1.00 95.25 121 ALA A C 1
ATOM 911 O O . ALA A 1 121 ? 0.244 -10.310 4.334 1.00 95.25 121 ALA A O 1
ATOM 912 N N . GLY A 1 122 ? 1.097 -9.225 6.104 1.00 95.88 122 GLY A N 1
ATOM 913 C CA . GLY A 1 122 ? 2.089 -8.445 5.358 1.00 95.88 122 GLY A CA 1
ATOM 914 C C . GLY A 1 122 ? 3.139 -9.318 4.670 1.00 95.88 122 GLY A C 1
ATOM 915 O O . GLY A 1 122 ? 3.413 -9.129 3.485 1.00 95.88 122 GLY A O 1
ATOM 916 N N . ILE A 1 123 ? 3.684 -10.316 5.372 1.00 96.25 123 ILE A N 1
ATOM 917 C CA . ILE A 1 123 ? 4.662 -11.265 4.814 1.00 96.25 123 ILE A CA 1
ATOM 918 C C . ILE A 1 123 ? 4.038 -12.082 3.680 1.00 96.25 123 ILE A C 1
ATOM 920 O O . ILE A 1 123 ? 4.588 -12.115 2.579 1.00 96.25 123 ILE A O 1
ATOM 924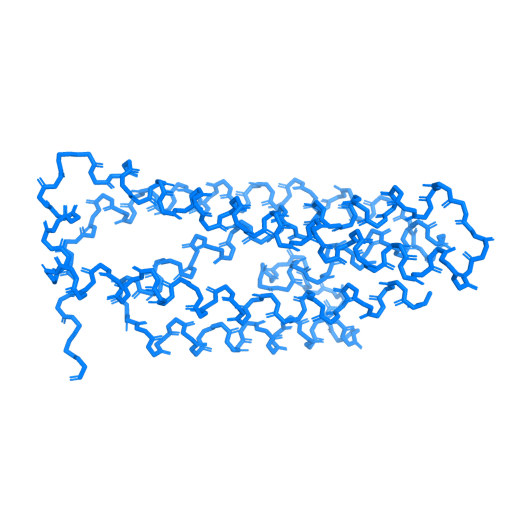 N N . ILE A 1 124 ? 2.870 -12.690 3.913 1.00 96.56 124 ILE A N 1
ATOM 925 C CA . ILE A 1 124 ? 2.135 -13.448 2.886 1.00 96.56 124 ILE A CA 1
ATOM 926 C C . ILE A 1 124 ? 1.855 -12.551 1.678 1.00 96.56 124 ILE A C 1
ATOM 928 O O . ILE A 1 124 ? 2.043 -12.959 0.534 1.00 96.56 124 ILE A O 1
ATOM 932 N N . SER A 1 125 ? 1.476 -11.301 1.934 1.00 94.62 125 SER A N 1
ATOM 933 C CA . SER A 1 125 ? 1.217 -10.320 0.891 1.00 94.62 125 SER A CA 1
ATOM 934 C C . SER A 1 125 ? 2.453 -10.004 0.049 1.00 94.62 125 SER A C 1
ATOM 936 O O . SER A 1 125 ? 2.380 -9.987 -1.180 1.00 94.62 125 SER A O 1
ATOM 938 N N . GLY A 1 126 ? 3.606 -9.812 0.690 1.00 94.75 126 GLY A N 1
ATOM 939 C CA . GLY A 1 126 ? 4.876 -9.605 -0.004 1.00 94.75 126 GLY A CA 1
ATOM 940 C C . GLY A 1 126 ? 5.281 -10.810 -0.849 1.00 94.75 126 GLY A C 1
ATOM 941 O O . GLY A 1 126 ? 5.699 -10.643 -1.993 1.00 94.75 126 GLY A O 1
ATOM 942 N N . LEU A 1 127 ? 5.078 -12.028 -0.335 1.00 95.00 127 LEU A N 1
ATOM 943 C CA . LEU A 1 127 ? 5.340 -13.270 -1.070 1.00 95.00 127 LEU A CA 1
ATOM 944 C C . LEU A 1 127 ? 4.432 -13.417 -2.296 1.00 95.00 127 LEU A C 1
ATOM 946 O O . LEU A 1 127 ? 4.920 -13.739 -3.378 1.00 95.00 127 LEU A O 1
ATOM 950 N N . ILE A 1 128 ? 3.131 -13.135 -2.161 1.00 94.19 128 ILE A N 1
ATOM 951 C CA . ILE A 1 128 ? 2.190 -13.135 -3.292 1.00 94.19 128 ILE A CA 1
ATOM 952 C C . ILE A 1 128 ? 2.600 -12.075 -4.320 1.00 94.19 128 ILE A C 1
ATOM 954 O O . ILE A 1 128 ? 2.616 -12.359 -5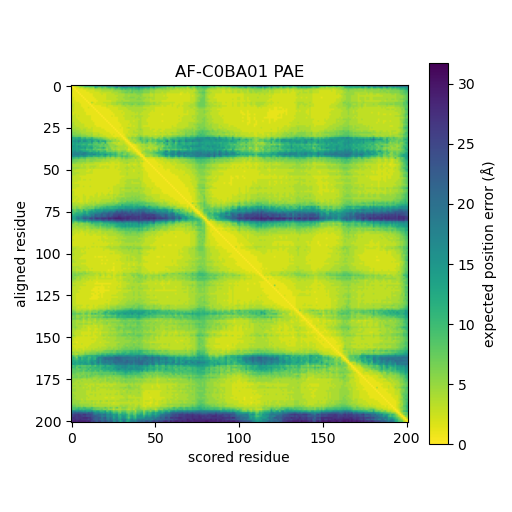.518 1.00 94.19 128 ILE A O 1
ATOM 958 N N . SER A 1 129 ? 2.973 -10.873 -3.871 1.00 93.19 129 SER A N 1
ATOM 959 C CA . SER A 1 129 ? 3.458 -9.806 -4.750 1.00 93.19 129 SER A CA 1
ATOM 960 C C . SER A 1 129 ? 4.711 -10.238 -5.522 1.00 93.19 129 SER A C 1
ATOM 962 O O . SER A 1 129 ? 4.747 -10.127 -6.747 1.00 93.19 129 SER A O 1
ATOM 964 N N . ALA A 1 130 ? 5.693 -10.833 -4.838 1.00 92.88 130 ALA A N 1
ATOM 965 C CA . ALA A 1 130 ? 6.900 -11.374 -5.457 1.00 92.88 130 ALA A CA 1
ATOM 966 C C . ALA A 1 130 ? 6.586 -12.476 -6.480 1.00 92.88 130 ALA A C 1
ATOM 968 O O . ALA A 1 130 ? 7.096 -12.436 -7.598 1.00 92.88 130 ALA A O 1
ATOM 969 N N . LEU A 1 131 ? 5.705 -13.424 -6.138 1.00 92.88 131 LEU A N 1
ATOM 970 C CA . LEU A 1 131 ? 5.296 -14.509 -7.033 1.00 92.88 131 LEU A CA 1
ATOM 971 C C . LEU A 1 131 ? 4.651 -13.965 -8.315 1.00 92.88 131 LEU A C 1
ATOM 973 O O . LEU A 1 131 ? 4.979 -14.412 -9.413 1.00 92.88 131 LEU A O 1
ATOM 977 N N . MET A 1 132 ? 3.791 -12.953 -8.199 1.00 90.38 132 MET A N 1
ATOM 978 C CA . MET A 1 132 ? 3.126 -12.330 -9.348 1.00 90.38 132 MET A CA 1
ATOM 979 C C . MET A 1 132 ? 4.107 -11.584 -10.269 1.00 90.38 132 MET A C 1
ATOM 981 O O . MET A 1 132 ? 3.818 -11.390 -11.450 1.00 90.38 132 MET A O 1
ATOM 985 N N . LEU A 1 133 ? 5.286 -11.195 -9.772 1.00 89.50 133 LEU A N 1
ATOM 986 C CA . LEU A 1 133 ? 6.349 -10.571 -10.568 1.00 89.50 133 LEU A CA 1
ATOM 987 C C . LEU A 1 133 ? 7.214 -11.576 -11.350 1.00 89.50 133 LEU A C 1
ATOM 989 O O . LEU A 1 133 ? 7.950 -11.153 -12.236 1.00 89.50 133 LEU A O 1
ATOM 993 N N . THR A 1 134 ? 7.107 -12.883 -11.080 1.00 88.19 134 THR A N 1
ATOM 994 C CA . THR A 1 134 ? 7.892 -13.936 -11.768 1.00 88.19 134 THR A CA 1
ATOM 995 C C . THR A 1 134 ? 7.372 -14.317 -13.161 1.00 88.19 134 THR A C 1
ATOM 997 O O . THR A 1 134 ? 7.995 -15.124 -13.843 1.00 88.19 134 THR A O 1
ATOM 1000 N N . GLY A 1 135 ? 6.228 -13.768 -13.580 1.00 79.94 135 GLY A N 1
ATOM 1001 C CA . GLY A 1 135 ? 5.535 -14.125 -14.827 1.00 79.94 135 GLY A CA 1
ATOM 1002 C C . GLY A 1 135 ? 4.403 -15.145 -14.639 1.00 79.94 135 GLY A C 1
ATOM 1003 O O . GLY A 1 135 ? 3.459 -15.174 -15.422 1.00 79.94 135 GLY A O 1
ATOM 1004 N N . LEU A 1 136 ? 4.392 -15.910 -13.537 1.00 82.12 136 LEU A N 1
ATOM 1005 C CA . LEU A 1 136 ? 3.282 -16.827 -13.221 1.00 82.12 136 LEU A CA 1
ATOM 1006 C C . LEU A 1 136 ? 1.938 -16.086 -13.048 1.00 82.12 136 LEU A C 1
ATOM 1008 O O . LEU A 1 136 ? 0.868 -16.637 -13.293 1.00 82.12 136 LEU A O 1
ATOM 1012 N N . GLY A 1 137 ? 2.000 -14.821 -12.626 1.00 80.94 137 GLY A N 1
ATOM 1013 C CA . GLY A 1 137 ? 0.850 -13.969 -12.336 1.00 80.94 137 GLY A CA 1
ATOM 1014 C C . GLY A 1 137 ? 0.284 -13.170 -13.508 1.00 80.94 137 GLY A C 1
ATOM 1015 O O . GLY A 1 137 ? -0.626 -12.369 -13.289 1.00 80.94 137 GLY A O 1
ATOM 1016 N N . ASP A 1 138 ? 0.798 -13.335 -14.730 1.00 83.69 138 ASP A N 1
ATOM 1017 C CA . ASP A 1 138 ? 0.537 -12.399 -15.836 1.00 83.69 138 ASP A CA 1
ATOM 1018 C C . ASP A 1 138 ? -0.939 -12.265 -16.231 1.00 83.69 138 ASP A C 1
ATOM 1020 O O . ASP A 1 138 ? -1.385 -11.173 -16.589 1.00 83.69 138 ASP A O 1
ATOM 1024 N N . TYR A 1 139 ? -1.727 -13.324 -16.061 1.00 82.19 139 TYR A N 1
ATOM 1025 C CA . TYR A 1 139 ? -3.160 -13.309 -16.365 1.00 82.19 139 TYR A CA 1
ATOM 1026 C C . TYR A 1 139 ? -4.041 -12.896 -15.178 1.00 82.19 139 TYR A C 1
ATOM 1028 O O . TYR A 1 139 ? -5.167 -12.444 -15.376 1.00 82.19 139 TYR A O 1
ATOM 1036 N N . VAL A 1 140 ? -3.548 -13.036 -13.942 1.00 86.56 140 VAL A N 1
ATOM 1037 C CA . VAL A 1 140 ? -4.378 -12.956 -12.722 1.00 86.56 140 VAL A CA 1
ATOM 1038 C C . VAL A 1 140 ? -4.105 -11.690 -11.905 1.00 86.56 140 VAL A C 1
ATOM 1040 O O . VAL A 1 140 ? -4.967 -11.258 -11.140 1.00 86.56 140 VAL A O 1
ATOM 1043 N N . TRP A 1 141 ? -2.952 -11.037 -12.090 1.00 86.19 141 TRP A N 1
ATOM 1044 C CA . TRP A 1 141 ? -2.517 -9.906 -11.258 1.00 86.19 141 TRP A CA 1
ATOM 1045 C C . TRP A 1 141 ? -3.537 -8.759 -11.162 1.00 86.19 141 TRP A C 1
ATOM 1047 O O . TRP A 1 141 ? -3.632 -8.104 -10.126 1.00 86.19 141 TRP A O 1
ATOM 1057 N N . LYS A 1 142 ? -4.353 -8.545 -12.204 1.00 87.38 142 LYS A N 1
ATOM 1058 C CA . LYS A 1 142 ? -5.402 -7.509 -12.235 1.00 87.38 142 LYS A CA 1
ATOM 1059 C C . LYS A 1 142 ? -6.459 -7.689 -11.140 1.00 87.38 142 LYS A C 1
ATOM 1061 O O . LYS A 1 142 ? -7.061 -6.706 -10.729 1.00 87.38 142 LYS A O 1
ATOM 1066 N N . TYR A 1 143 ? -6.656 -8.909 -10.644 1.00 85.94 143 TYR A N 1
ATOM 1067 C CA . TYR A 1 143 ? -7.638 -9.232 -9.602 1.00 85.94 143 TYR A CA 1
ATOM 1068 C C . TYR A 1 143 ? -7.025 -9.338 -8.200 1.00 85.94 143 TYR A C 1
ATOM 1070 O O . TYR A 1 143 ? -7.746 -9.365 -7.207 1.00 85.94 143 TYR A O 1
ATOM 1078 N N . VAL A 1 144 ? -5.695 -9.393 -8.100 1.00 89.56 144 VAL A N 1
ATOM 1079 C CA . VAL A 1 144 ? -4.986 -9.621 -6.838 1.00 89.56 144 VAL A CA 1
ATOM 1080 C C . VAL A 1 144 ? -4.426 -8.297 -6.336 1.00 89.56 144 VAL A C 1
ATOM 1082 O O . VAL A 1 144 ? -3.289 -7.941 -6.636 1.00 89.56 144 VAL A O 1
ATOM 1085 N N . PHE A 1 145 ? -5.213 -7.567 -5.543 1.00 88.38 145 PHE A N 1
ATOM 1086 C CA . PHE A 1 145 ? -4.844 -6.212 -5.104 1.00 88.38 145 PHE A CA 1
ATOM 1087 C C . PHE A 1 145 ? -3.514 -6.128 -4.349 1.00 88.38 145 PHE A C 1
ATOM 1089 O O . PHE A 1 145 ? -2.803 -5.128 -4.402 1.00 88.38 145 PHE A O 1
ATOM 1096 N N . VAL A 1 146 ? -3.138 -7.231 -3.714 1.00 89.31 146 VAL A N 1
ATOM 1097 C CA . VAL A 1 146 ? -1.902 -7.389 -2.957 1.00 89.31 146 VAL A CA 1
ATOM 1098 C C . VAL A 1 146 ? -0.636 -7.254 -3.807 1.00 89.31 146 VAL A C 1
ATOM 1100 O O . VAL A 1 146 ? 0.393 -6.807 -3.310 1.00 89.31 146 VAL A O 1
ATOM 1103 N N . CYS A 1 147 ? -0.702 -7.604 -5.094 1.00 90.50 147 CYS A N 1
ATOM 1104 C CA . CYS A 1 147 ? 0.449 -7.517 -5.993 1.00 90.50 147 CYS A CA 1
ATOM 1105 C C . CYS A 1 147 ? 0.507 -6.213 -6.799 1.00 90.50 147 CYS A C 1
ATOM 1107 O O . CYS A 1 147 ? 1.469 -5.987 -7.541 1.00 90.50 147 CYS A O 1
ATOM 1109 N N . TRP A 1 148 ? -0.502 -5.342 -6.677 1.00 91.75 148 TRP A N 1
ATOM 1110 C CA . TRP A 1 148 ? -0.576 -4.109 -7.464 1.00 91.75 148 TRP A CA 1
ATOM 1111 C C . TRP A 1 148 ? 0.612 -3.178 -7.191 1.00 91.75 148 TRP A C 1
ATOM 1113 O O . TRP A 1 148 ? 1.114 -2.562 -8.130 1.00 91.75 148 TRP A O 1
ATOM 1123 N N . THR A 1 149 ? 1.147 -3.185 -5.966 1.00 91.50 149 THR A N 1
ATOM 1124 C CA . THR A 1 149 ? 2.337 -2.412 -5.561 1.00 91.50 149 THR A CA 1
ATOM 1125 C C . THR A 1 149 ? 3.564 -2.680 -6.421 1.00 91.50 149 THR A C 1
ATOM 1127 O O . THR A 1 149 ? 4.370 -1.779 -6.625 1.00 91.50 149 THR A O 1
ATOM 1130 N N . GLY A 1 150 ? 3.722 -3.901 -6.939 1.00 88.56 150 GLY A N 1
ATOM 1131 C CA . GLY A 1 150 ? 4.801 -4.246 -7.865 1.00 88.56 150 GLY A CA 1
ATOM 1132 C C . GLY A 1 150 ? 4.373 -4.254 -9.327 1.00 88.56 150 GLY A C 1
ATOM 1133 O O . GLY A 1 150 ? 5.113 -3.787 -10.191 1.00 88.56 150 GLY A O 1
ATOM 1134 N N . ARG A 1 151 ? 3.180 -4.775 -9.633 1.00 90.44 151 ARG A N 1
ATOM 1135 C CA . ARG A 1 151 ? 2.746 -5.022 -11.019 1.00 90.44 151 ARG A CA 1
ATOM 1136 C C . ARG A 1 151 ? 2.367 -3.754 -11.778 1.00 90.44 151 ARG A C 1
ATOM 1138 O O . ARG A 1 151 ? 2.631 -3.663 -12.976 1.00 90.44 151 ARG A O 1
ATOM 1145 N N . VAL A 1 152 ? 1.804 -2.758 -11.097 1.00 89.88 152 VAL A N 1
ATOM 1146 C CA . VAL A 1 152 ? 1.449 -1.469 -11.709 1.00 89.88 152 VAL A CA 1
ATOM 1147 C C . VAL A 1 152 ? 2.698 -0.693 -12.158 1.00 89.88 152 VAL A C 1
ATOM 1149 O O . VAL A 1 152 ? 2.789 -0.373 -13.343 1.00 89.88 152 VAL A O 1
ATOM 1152 N N . PRO A 1 153 ? 3.706 -0.430 -11.299 1.00 90.00 153 PRO A N 1
ATOM 1153 C CA . PRO A 1 153 ? 4.929 0.235 -11.752 1.00 90.00 153 PRO A CA 1
ATOM 1154 C C . PRO A 1 153 ? 5.724 -0.613 -12.756 1.00 90.00 153 PRO A C 1
ATOM 1156 O O . PRO A 1 153 ? 6.344 -0.052 -13.655 1.00 90.00 153 PRO A O 1
ATOM 1159 N N . TYR A 1 154 ? 5.678 -1.948 -12.656 1.00 89.19 154 TYR A N 1
ATOM 1160 C CA . TYR A 1 154 ? 6.304 -2.855 -13.624 1.00 89.19 154 TYR A CA 1
ATOM 1161 C C . TYR A 1 154 ? 5.729 -2.692 -15.040 1.00 89.19 154 TYR A C 1
ATOM 1163 O O . TYR A 1 154 ? 6.479 -2.417 -15.974 1.00 89.19 154 TYR A O 1
ATOM 1171 N N . THR A 1 155 ? 4.404 -2.793 -15.190 1.00 87.62 155 THR A N 1
ATOM 1172 C CA . THR A 1 155 ? 3.724 -2.663 -16.494 1.00 87.62 155 THR A CA 1
ATOM 1173 C C . THR A 1 155 ? 3.884 -1.266 -17.095 1.00 87.62 155 THR A C 1
ATOM 1175 O O . THR A 1 155 ? 4.113 -1.137 -18.297 1.00 87.62 155 THR A O 1
ATOM 1178 N N . TYR A 1 156 ? 3.863 -0.219 -16.264 1.00 88.75 156 TYR A N 1
ATOM 1179 C CA . TYR A 1 156 ? 4.189 1.139 -16.700 1.00 88.75 156 TYR A CA 1
ATOM 1180 C C . TYR A 1 156 ? 5.622 1.243 -17.240 1.00 88.75 156 TYR A C 1
ATOM 1182 O O . TYR A 1 156 ? 5.821 1.709 -18.361 1.00 88.75 156 TYR A O 1
ATOM 1190 N N . LEU A 1 157 ? 6.625 0.777 -16.488 1.00 87.31 157 LEU A N 1
ATOM 1191 C CA . LEU A 1 157 ? 8.025 0.860 -16.915 1.00 87.31 157 LEU A CA 1
ATOM 1192 C C . LEU A 1 157 ? 8.298 0.047 -18.187 1.00 87.31 157 LEU A C 1
ATOM 1194 O O . LEU A 1 157 ? 9.089 0.491 -19.015 1.00 87.31 157 LEU A O 1
ATOM 1198 N N . GLN A 1 158 ? 7.630 -1.093 -18.381 1.00 85.81 158 GLN A N 1
ATOM 1199 C CA . GLN A 1 158 ? 7.703 -1.846 -19.639 1.00 85.81 158 GLN A CA 1
ATOM 1200 C C . GLN A 1 158 ? 7.116 -1.072 -20.822 1.00 85.81 158 GLN A C 1
ATOM 1202 O O . GLN A 1 158 ? 7.716 -1.058 -21.896 1.00 85.81 158 GLN A O 1
ATOM 1207 N N . SER A 1 159 ? 6.000 -0.364 -20.617 1.00 83.69 159 SER A N 1
ATOM 1208 C CA . SER A 1 159 ? 5.402 0.465 -21.670 1.00 83.69 159 SER A CA 1
ATOM 1209 C C . SER A 1 159 ? 6.300 1.643 -22.063 1.00 83.69 159 SER A C 1
ATOM 1211 O O . SER A 1 159 ? 6.446 1.940 -23.245 1.00 83.69 159 SER A O 1
ATOM 1213 N N . VAL A 1 160 ? 6.982 2.265 -21.092 1.00 81.88 160 VAL A N 1
ATOM 1214 C CA . VAL A 1 160 ? 7.943 3.358 -21.337 1.00 81.88 160 VAL A CA 1
ATOM 1215 C C . VAL A 1 160 ? 9.169 2.866 -22.111 1.00 81.88 160 VAL A C 1
ATOM 1217 O O . VAL A 1 160 ? 9.735 3.612 -22.903 1.00 81.88 160 VAL A O 1
ATOM 1220 N N . LEU A 1 161 ? 9.569 1.609 -21.915 1.00 78.69 161 LEU A N 1
ATOM 1221 C CA . LEU A 1 161 ? 10.667 0.982 -22.657 1.00 78.69 161 LEU A CA 1
ATOM 1222 C C . LEU A 1 161 ? 10.242 0.441 -24.033 1.00 78.69 161 LEU A C 1
ATOM 1224 O O . LEU A 1 161 ? 11.086 -0.078 -24.759 1.00 78.69 161 LEU A O 1
ATOM 1228 N N . GLY A 1 162 ? 8.962 0.566 -24.401 1.00 72.12 162 GLY A N 1
ATOM 1229 C CA . GLY A 1 162 ? 8.424 0.095 -25.679 1.00 72.12 162 GLY A CA 1
ATOM 1230 C C . GLY A 1 162 ? 8.225 -1.422 -25.767 1.00 72.12 162 GLY A C 1
ATOM 1231 O O . GLY A 1 162 ? 8.011 -1.938 -26.860 1.00 72.12 162 GLY A O 1
ATOM 1232 N N . GLU A 1 163 ? 8.291 -2.143 -24.643 1.00 72.56 163 GLU A N 1
ATOM 1233 C CA . GLU A 1 163 ? 8.122 -3.605 -24.602 1.00 72.56 163 GLU A CA 1
ATOM 1234 C C . GLU A 1 163 ? 6.641 -4.022 -24.614 1.00 72.56 163 GLU A C 1
ATOM 1236 O O . GLU A 1 163 ? 6.309 -5.122 -25.052 1.00 72.56 163 GLU A O 1
ATOM 1241 N N . THR A 1 164 ? 5.739 -3.149 -24.153 1.00 68.38 164 THR A N 1
ATOM 1242 C CA . THR A 1 164 ? 4.296 -3.417 -24.052 1.00 68.38 164 THR A CA 1
ATOM 1243 C C . THR A 1 164 ? 3.456 -2.229 -24.518 1.00 68.38 164 THR A C 1
ATOM 1245 O O . THR A 1 164 ? 3.905 -1.082 -24.542 1.00 68.38 164 THR A O 1
ATOM 1248 N N . SER A 1 165 ? 2.205 -2.494 -24.912 1.00 69.62 165 SER A N 1
ATOM 1249 C CA . SER A 1 165 ? 1.290 -1.437 -25.355 1.00 69.62 165 SER A CA 1
ATOM 1250 C C . SER A 1 165 ? 0.851 -0.546 -24.183 1.00 69.62 165 SER A C 1
ATOM 1252 O O . SER A 1 165 ? 0.447 -1.036 -23.128 1.00 69.62 165 SER A O 1
ATOM 1254 N N . VAL A 1 166 ? 0.859 0.776 -24.390 1.00 65.88 166 VAL A N 1
ATOM 1255 C CA . VAL A 1 166 ? 0.490 1.790 -23.376 1.00 65.88 166 VAL A CA 1
ATOM 1256 C C . VAL A 1 166 ? -0.930 1.571 -22.814 1.00 65.88 166 VAL A C 1
ATOM 1258 O O . VAL A 1 166 ? -1.228 1.943 -21.680 1.00 65.88 166 VAL A O 1
ATOM 1261 N N . GLY A 1 167 ? -1.811 0.920 -23.582 1.00 64.69 167 GLY A N 1
ATOM 1262 C CA . GLY A 1 167 ? -3.204 0.668 -23.208 1.00 64.69 167 GLY A CA 1
ATOM 1263 C C . GLY A 1 167 ? -3.408 -0.322 -22.055 1.00 64.69 167 GLY A C 1
ATOM 1264 O O . GLY A 1 167 ? -4.433 -0.247 -21.377 1.00 64.69 167 GLY A O 1
ATOM 1265 N N . GLU A 1 168 ? -2.461 -1.227 -21.782 1.00 70.69 168 GLU A N 1
ATOM 1266 C CA . GLU A 1 168 ? -2.670 -2.285 -20.783 1.00 70.69 168 GLU A CA 1
ATOM 1267 C C . GLU A 1 168 ? -2.764 -1.752 -19.353 1.00 70.69 168 GLU A C 1
ATOM 1269 O O . GLU A 1 168 ? -3.716 -2.077 -18.640 1.00 70.69 168 GLU A O 1
ATOM 1274 N N . TRP A 1 169 ? -1.824 -0.903 -18.933 1.00 71.12 169 TRP A N 1
ATOM 1275 C CA . TRP A 1 169 ? -1.861 -0.311 -17.594 1.00 71.12 169 TRP A CA 1
ATOM 1276 C C . TRP A 1 169 ? -2.986 0.735 -17.464 1.00 71.12 169 TRP A C 1
ATOM 1278 O O . TRP A 1 169 ? -3.665 0.771 -16.438 1.00 71.12 169 TRP A O 1
ATOM 1288 N N . LEU A 1 170 ? -3.281 1.508 -18.517 1.00 75.06 170 LEU A N 1
ATOM 1289 C CA . LEU A 1 170 ? -4.412 2.450 -18.533 1.0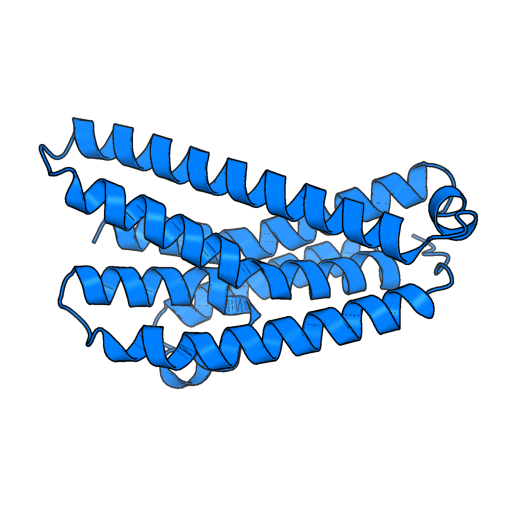0 75.06 170 LEU A CA 1
ATOM 1290 C C . LEU A 1 170 ? -5.761 1.749 -18.318 1.00 75.06 170 LEU A C 1
ATOM 1292 O O . LEU A 1 170 ? -6.586 2.232 -17.543 1.00 75.06 170 LEU A O 1
ATOM 1296 N N . SER A 1 171 ? -5.967 0.583 -18.941 1.00 78.06 171 SER A N 1
ATOM 1297 C CA . SER A 1 171 ? -7.201 -0.206 -18.789 1.00 78.06 171 SER A CA 1
ATOM 1298 C C . SER A 1 171 ? -7.435 -0.714 -17.361 1.00 78.06 171 SER A C 1
ATOM 1300 O O . SER A 1 171 ? -8.566 -1.008 -16.978 1.00 78.06 171 SER A O 1
ATOM 1302 N N . PHE A 1 172 ? -6.372 -0.799 -16.558 1.00 81.00 172 PHE A N 1
ATOM 1303 C CA . PHE A 1 172 ? -6.420 -1.274 -15.181 1.00 81.00 172 PHE A CA 1
ATOM 1304 C C . PHE A 1 172 ? -6.815 -0.171 -14.178 1.00 81.00 172 PHE A C 1
ATOM 1306 O O . PHE A 1 172 ? -7.426 -0.471 -13.149 1.00 81.00 172 PHE A O 1
ATOM 1313 N N . ILE A 1 173 ? -6.536 1.104 -14.484 1.00 83.88 173 ILE A N 1
ATOM 1314 C CA . ILE A 1 173 ? -6.793 2.240 -13.578 1.00 83.88 173 ILE A CA 1
ATOM 1315 C C . ILE A 1 173 ? -8.256 2.296 -13.098 1.00 83.88 173 ILE A C 1
ATOM 1317 O O . ILE A 1 173 ? -8.457 2.402 -11.885 1.00 83.88 173 ILE A O 1
ATOM 1321 N N . PRO A 1 174 ? -9.286 2.171 -13.964 1.00 85.25 174 PRO A N 1
ATOM 1322 C CA . PRO A 1 174 ? -10.676 2.212 -13.513 1.00 85.25 174 PRO A CA 1
ATOM 1323 C C . PRO A 1 174 ? -11.004 1.107 -12.502 1.00 85.25 174 PRO A C 1
ATOM 1325 O O . PRO A 1 174 ? -11.645 1.373 -11.490 1.00 85.25 174 PRO A O 1
ATOM 1328 N N . GLY A 1 175 ? -10.514 -0.118 -12.731 1.00 86.12 175 GLY A N 1
ATOM 1329 C CA . GLY A 1 175 ? -10.725 -1.244 -11.817 1.00 86.12 175 GLY A CA 1
ATOM 1330 C C . GLY A 1 175 ? -10.072 -1.019 -10.453 1.00 86.12 175 GLY A C 1
ATOM 1331 O O . GLY A 1 175 ? -10.701 -1.245 -9.419 1.00 86.12 175 GLY A O 1
ATOM 1332 N N . CYS A 1 176 ? -8.844 -0.492 -10.443 1.00 88.00 176 CYS A N 1
ATOM 1333 C CA . CYS A 1 176 ? -8.136 -0.129 -9.216 1.00 88.00 176 CYS A CA 1
ATOM 1334 C C . CYS A 1 176 ? -8.887 0.948 -8.418 1.00 88.00 176 CYS A C 1
ATOM 1336 O O . CYS A 1 176 ? -9.013 0.838 -7.197 1.00 88.00 176 CYS A O 1
ATOM 1338 N N . LEU A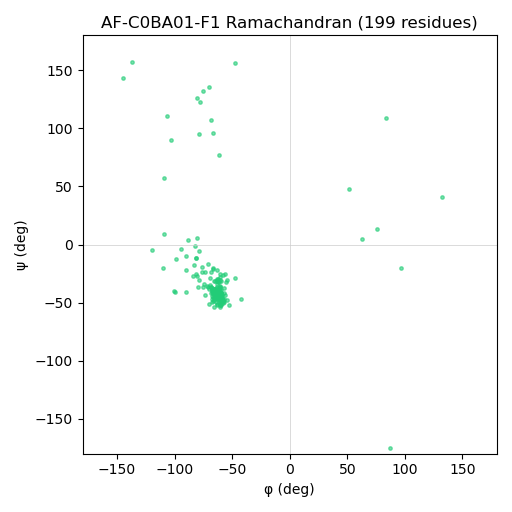 1 177 ? -9.414 1.975 -9.095 1.00 89.62 177 LEU A N 1
ATOM 1339 C CA . LEU A 1 177 ? -10.180 3.049 -8.459 1.00 89.62 177 LEU A CA 1
ATOM 1340 C C . LEU A 1 177 ? -11.498 2.539 -7.871 1.00 89.62 177 LEU A C 1
ATOM 1342 O O . LEU A 1 177 ? -11.816 2.870 -6.731 1.00 89.62 177 LEU A O 1
ATOM 1346 N N . ILE A 1 178 ? -12.228 1.690 -8.603 1.00 92.25 178 ILE A N 1
ATOM 1347 C CA . ILE A 1 178 ? -13.471 1.074 -8.117 1.00 92.25 178 ILE A CA 1
ATOM 1348 C C . ILE A 1 178 ? -13.191 0.227 -6.871 1.00 92.25 178 ILE A C 1
ATOM 1350 O O . ILE A 1 178 ? -13.849 0.403 -5.848 1.00 92.25 178 ILE A O 1
ATOM 1354 N N . PHE A 1 179 ? -12.182 -0.648 -6.918 1.00 93.12 179 PHE A N 1
ATOM 1355 C CA . PHE A 1 179 ? -11.827 -1.499 -5.780 1.00 93.12 179 PHE A CA 1
ATOM 1356 C C . PHE A 1 179 ? -11.373 -0.685 -4.562 1.00 93.12 179 PHE A C 1
ATOM 1358 O O . PHE A 1 179 ? -11.759 -0.986 -3.431 1.00 93.12 179 PHE A O 1
ATOM 1365 N N . THR A 1 180 ? -10.587 0.371 -4.784 1.00 92.38 180 THR A N 1
ATOM 1366 C CA . THR A 1 180 ? -10.147 1.273 -3.710 1.00 92.38 180 THR A CA 1
ATOM 1367 C C . THR A 1 180 ? -11.332 2.026 -3.108 1.00 92.38 180 THR A C 1
ATOM 1369 O O . THR A 1 180 ? -11.428 2.120 -1.889 1.00 92.38 180 THR A O 1
ATOM 1372 N N . GLY A 1 181 ? -12.278 2.488 -3.932 1.00 93.19 181 GLY A N 1
ATOM 1373 C CA . GLY A 1 181 ? -13.514 3.125 -3.474 1.00 93.19 181 GLY A CA 1
ATOM 1374 C C . GLY A 1 181 ? -14.372 2.193 -2.617 1.00 93.19 181 GLY A C 1
ATOM 1375 O O . GLY A 1 181 ? -14.779 2.571 -1.521 1.00 93.19 181 GLY A O 1
ATOM 1376 N N . ILE A 1 182 ? -14.575 0.948 -3.061 1.00 94.69 182 ILE A N 1
ATOM 1377 C CA . ILE A 1 182 ? -15.294 -0.079 -2.287 1.00 94.69 182 ILE A CA 1
ATOM 1378 C C . ILE A 1 182 ? -14.572 -0.362 -0.964 1.00 94.69 182 ILE A C 1
ATOM 1380 O O . ILE A 1 182 ? -15.208 -0.391 0.089 1.00 94.69 182 ILE A O 1
ATOM 1384 N N . SER A 1 183 ? -13.245 -0.513 -1.002 1.00 93.44 183 SER A N 1
ATOM 1385 C CA . SER A 1 183 ? -12.428 -0.740 0.197 1.00 93.44 183 SER A CA 1
ATOM 1386 C C . SER A 1 183 ? -12.530 0.428 1.180 1.00 93.44 183 SER A C 1
ATOM 1388 O O . SER A 1 183 ? -12.589 0.206 2.385 1.00 93.44 183 SER A O 1
ATOM 1390 N N . MET A 1 184 ? -12.603 1.667 0.685 1.00 93.38 184 MET A N 1
ATOM 1391 C CA . MET A 1 184 ? -12.76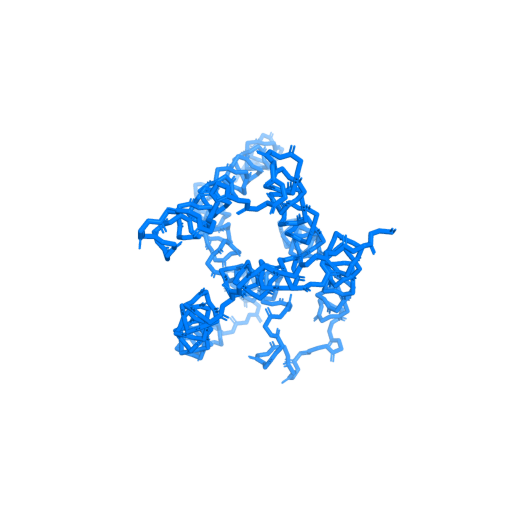1 2.860 1.518 1.00 93.38 184 MET A CA 1
ATOM 1392 C C . MET A 1 184 ? -14.130 2.888 2.209 1.00 93.38 184 MET A C 1
ATOM 1394 O O . MET A 1 184 ? -14.208 3.142 3.409 1.00 93.38 184 MET A O 1
ATOM 1398 N N . VAL A 1 185 ? -15.210 2.585 1.478 1.00 94.38 185 VAL A N 1
ATOM 1399 C CA . VAL A 1 185 ? -16.566 2.494 2.049 1.00 94.38 185 VAL A CA 1
ATOM 1400 C C . VAL A 1 185 ? -16.624 1.410 3.123 1.00 94.38 185 VAL A C 1
ATOM 1402 O O . VAL A 1 185 ? -17.139 1.655 4.214 1.00 94.38 185 VAL A O 1
ATOM 1405 N N . TYR A 1 186 ? -16.049 0.237 2.844 1.00 94.19 186 TYR A N 1
ATOM 1406 C CA . TYR A 1 186 ? -15.975 -0.854 3.812 1.00 94.19 186 TYR A CA 1
ATOM 1407 C C . TYR A 1 186 ? -15.160 -0.468 5.051 1.00 94.19 186 TYR A C 1
ATOM 1409 O O . TYR A 1 186 ? -15.597 -0.730 6.167 1.00 94.19 186 TYR A O 1
ATOM 1417 N N . TYR A 1 187 ? -14.022 0.209 4.871 1.00 92.75 187 TYR A N 1
ATOM 1418 C CA . TYR A 1 187 ? -13.195 0.693 5.974 1.00 92.75 187 TYR A CA 1
ATOM 1419 C C . TYR A 1 187 ? -13.977 1.629 6.899 1.00 92.75 187 TYR A C 1
ATOM 1421 O O . TYR A 1 187 ? -14.005 1.408 8.104 1.00 92.75 187 TYR A O 1
ATOM 1429 N N . PHE A 1 188 ? -14.681 2.628 6.358 1.00 91.75 188 PHE A N 1
ATOM 1430 C CA . PHE A 1 188 ? -15.497 3.528 7.180 1.00 91.75 188 PHE A CA 1
ATOM 1431 C C . PHE A 1 188 ? -16.659 2.814 7.870 1.00 91.75 188 PHE A C 1
ATOM 1433 O O . PHE A 1 188 ? -16.941 3.086 9.038 1.00 91.75 188 PHE A O 1
ATOM 1440 N N . TRP A 1 189 ? -17.318 1.888 7.170 1.00 92.75 189 TRP A N 1
ATOM 1441 C CA . TRP A 1 189 ? -18.357 1.061 7.772 1.00 92.75 189 TRP A CA 1
ATOM 1442 C C . TRP A 1 189 ? -17.800 0.249 8.948 1.00 92.75 189 TRP A C 1
ATOM 1444 O O . TRP A 1 189 ? -18.369 0.297 10.038 1.00 92.75 189 TRP A O 1
ATOM 1454 N N . TRP A 1 190 ? -16.659 -0.418 8.767 1.00 93.19 190 TRP A N 1
ATOM 1455 C CA . TRP A 1 190 ? -15.991 -1.194 9.810 1.00 93.19 190 TRP A CA 1
ATOM 1456 C C . TRP A 1 190 ? -15.563 -0.316 10.990 1.00 93.19 190 TRP A C 1
ATOM 1458 O O . TRP A 1 190 ? -15.854 -0.661 12.132 1.00 93.19 190 TRP A O 1
ATOM 1468 N N . VAL A 1 191 ? -14.969 0.857 10.733 1.00 89.12 191 VAL A N 1
ATOM 1469 C CA . VAL A 1 191 ? -14.558 1.795 11.790 1.00 89.12 191 VAL A CA 1
ATOM 1470 C C . VAL A 1 191 ? -15.745 2.168 12.671 1.00 89.12 191 VAL A C 1
ATOM 1472 O O . VAL A 1 191 ? -15.616 2.153 13.892 1.00 89.12 191 VAL A O 1
ATOM 1475 N N . ASN A 1 192 ? -16.913 2.446 12.087 1.00 86.88 192 ASN A N 1
ATOM 1476 C CA . ASN A 1 192 ? -18.108 2.796 12.856 1.00 86.88 192 ASN A CA 1
ATOM 1477 C C . ASN A 1 192 ? -18.581 1.651 13.767 1.00 86.88 192 ASN A C 1
ATOM 1479 O O . ASN A 1 192 ? -18.971 1.924 14.900 1.00 86.88 192 ASN A O 1
ATOM 1483 N N . HIS A 1 193 ? -18.462 0.396 13.327 1.00 85.88 193 HIS A N 1
ATOM 1484 C CA . HIS A 1 193 ? -18.901 -0.791 14.077 1.00 85.88 193 HIS A CA 1
ATOM 1485 C C . HIS A 1 193 ? -17.830 -1.388 15.003 1.00 85.88 193 HIS A C 1
ATOM 1487 O O . HIS A 1 193 ? -18.135 -2.275 15.793 1.00 85.88 193 HIS A O 1
ATOM 1493 N N . TRP A 1 194 ? -16.575 -0.947 14.916 1.00 84.62 194 TRP A N 1
ATOM 1494 C CA . TRP A 1 194 ? -15.499 -1.485 15.746 1.00 84.62 194 TRP A CA 1
ATOM 1495 C C . TRP A 1 194 ? -15.557 -0.920 17.173 1.00 84.62 194 TRP A C 1
ATOM 1497 O O . TRP A 1 194 ? -15.492 0.298 17.358 1.00 84.62 194 TRP A O 1
ATOM 1507 N N . GLU A 1 195 ? -15.664 -1.797 18.173 1.00 79.00 195 GLU A N 1
ATOM 1508 C CA . GLU A 1 195 ? -15.826 -1.447 19.599 1.00 79.00 195 GLU A CA 1
ATOM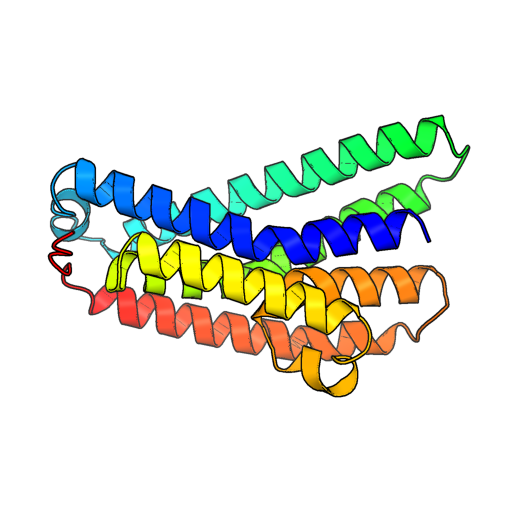 1509 C C . GLU A 1 195 ? -14.576 -1.735 20.453 1.00 79.00 195 GLU A C 1
ATOM 1511 O O . GLU A 1 195 ? -14.612 -1.601 21.672 1.00 79.00 195 GLU A O 1
ATOM 1516 N N . GLY A 1 196 ? -13.454 -2.086 19.817 1.00 70.31 196 GLY A N 1
ATOM 1517 C CA . GLY A 1 196 ? -12.236 -2.504 20.508 1.00 70.31 196 GLY A CA 1
ATOM 1518 C C . GLY A 1 196 ? -12.285 -3.981 20.882 1.00 70.31 196 GLY A C 1
ATOM 1519 O O . GLY A 1 196 ? -13.008 -4.390 21.786 1.00 70.31 196 GLY A O 1
ATOM 1520 N N . ASN A 1 197 ? -11.486 -4.803 20.203 1.00 63.28 197 ASN A N 1
ATOM 1521 C CA . ASN A 1 197 ? -11.220 -6.148 20.699 1.00 63.28 197 ASN A CA 1
ATOM 1522 C C . ASN A 1 197 ? -10.152 -6.043 21.786 1.00 63.28 197 ASN A C 1
ATOM 1524 O O . ASN A 1 197 ? -9.068 -5.522 21.530 1.00 63.28 197 ASN A O 1
ATOM 1528 N N . ARG A 1 198 ? -10.424 -6.586 22.978 1.00 54.84 198 ARG A N 1
ATOM 1529 C CA . ARG A 1 198 ? -9.353 -6.919 23.922 1.00 54.84 198 ARG A CA 1
ATOM 1530 C C . ARG A 1 198 ? -8.533 -8.039 23.305 1.00 54.84 198 ARG A C 1
ATOM 1532 O O . ARG A 1 198 ? -8.911 -9.207 23.373 1.00 54.84 198 ARG A O 1
ATOM 1539 N N . ILE A 1 199 ? -7.447 -7.666 22.646 1.00 56.59 199 ILE A N 1
ATOM 1540 C CA . ILE A 1 199 ? -6.497 -8.612 22.083 1.00 56.59 199 ILE A CA 1
ATOM 1541 C C . ILE A 1 199 ? -5.640 -9.077 23.261 1.00 56.59 199 ILE A C 1
ATOM 1543 O O . ILE A 1 199 ? -4.718 -8.381 23.678 1.00 56.59 199 ILE A O 1
ATOM 1547 N N . SER A 1 200 ? -6.009 -10.212 23.857 1.00 46.12 200 SER A N 1
ATOM 1548 C CA . SER A 1 200 ? -5.127 -10.915 24.784 1.00 46.12 200 SER A CA 1
ATOM 1549 C C . SER A 1 200 ? -3.956 -11.464 23.972 1.00 46.12 200 SER A C 1
ATOM 1551 O O . SER A 1 200 ? -4.158 -12.387 23.179 1.00 46.12 200 SER A O 1
ATOM 1553 N N . GLU A 1 201 ? -2.780 -10.855 24.117 1.00 44.75 201 GLU A N 1
ATOM 1554 C CA . GLU A 1 201 ? -1.522 -11.504 23.726 1.00 44.75 201 GLU A CA 1
ATOM 1555 C C . GLU A 1 201 ? -1.276 -12.769 24.558 1.00 44.75 201 GLU A C 1
ATOM 1557 O O . GLU A 1 201 ? -1.596 -12.760 25.772 1.00 44.75 201 GLU A O 1
#

Solvent-accessible surface area (backbone atoms only — not comparable to full-atom values): 10516 Å² total; per-residue (Å²): 111,73,70,52,56,52,47,42,53,47,15,18,47,44,38,28,52,48,10,45,53,32,14,49,56,38,50,52,40,43,74,71,53,69,39,45,73,57,71,71,40,93,58,42,64,58,59,56,47,51,53,52,50,51,53,52,52,53,48,46,54,50,44,50,51,53,43,48,55,50,44,55,61,44,45,74,73,44,94,63,58,75,64,60,50,51,51,47,54,50,34,41,51,44,23,50,63,40,38,52,50,53,52,52,54,33,40,51,38,7,61,68,65,29,48,70,50,9,34,51,51,8,47,54,30,13,50,52,13,44,49,41,70,72,59,83,20,74,87,53,46,93,78,38,66,61,24,28,26,19,51,51,27,45,51,47,53,36,27,77,71,67,77,42,69,70,62,62,58,60,66,43,50,63,59,54,52,52,53,35,51,53,45,49,54,50,46,55,53,48,53,74,71,58,84,75,66,86,76,81,127

Mean predicted aligned error: 6.02 Å

Nearest PDB structures (foldseek):
  7uwa-assembly1_c  TM=3.146E-01  e=9.958E-01  Citrus x limon
  8p4y-assembly1_A  TM=2.544E-01  e=3.328E+00  synthetic construct
  2rai-assembly1_A  TM=1.964E-01  e=2.895E+00  Homo sapiens

InterPro domains:
  IPR022294 Lantibiotic protection ABC transporter permease subunit, MutG family [TIGR03733] (3-197)
  IPR022294 Lantibiotic protection ABC transporter permease subunit, MutG family [cd21808] (1-194)

Radius of gyration: 18.15 Å; Cα contacts (8 Å, |Δi|>4): 224; chains: 1; bounding box: 46×31×53 Å

Foldseek 3Di:
DVLLVVLLVCLLQVLLVLLQVLLVVLVVCCVVPQVCVLQVDPCNVVVVVVVLVVVLVVLLVVLQVVLVVCVVVVCVVDVDDPVVSVLSNVLSVQLSLLCLLSNLVLNLQCQPAHNVRSNVSSNVLSVVLSVCVVVPVVVPVLPNSSNSSSVLSNQSVCVVVVNDPPVPSVVSVVVSVVSSVVSVVVSSVCSVVDNRDPNDD

Sequence (201 aa):
MKVIAFYQAIGAGLPVLIGIFTASVMEQEQNAGDFQNLLSLPDKPVAFLSKLLMLLVLCLCSILLTAIIFGIGFGRIASSDIEIMKGCIFAALLLWGSSVPLYLWQLILAFQFGKGVSIGAGIISGLISALMLTGLGDYVWKYVFVCWTGRVPYTYLQSVLGETSVGEWLSFIPGCLIFTGISMVYYFWWVNHWEGNRISE